Protein AF-A0A958F305-F1 (afdb_monomer_lite)

pLDDT: mean 94.01, std 9.33, range [38.72, 98.94]

Sequence (367 aa):
TEIRDLATELWEGVDWDFFRKNQFGTVLYWHWSPNYEWQINLPIRGFNETMITYLLAIASPTNPVPPSLYQTGWAGGNYVNGNTYYGHFLWVGPAWDGPLFFTQYTFLGFDPRNKSDQYCNYFENNRNTSQVHWEYGKRNPRGHAGYDSLGWGLTASDDPFGYTAHVPFTNDNGTITPTAALSAMPYTPEQSIATLRYFYHDLGEDLWGPMGFYDAYNMDENWFARSYIAIDQGPIIGMIENYRSELLWNLFMSNPEIQPMLDAIGFTTVGIADDPPVATTFALEQNFPNPFNGETIIRFSLPQSETVTLEIFNTLGERVSKIIENKAFIAGTHEQRIDANRFTSGVYFYRITAGDFQKTRKMLLIK

Structure (mmCIF, N/CA/C/O backbone):
data_AF-A0A958F305-F1
#
_entry.id   AF-A0A958F305-F1
#
loop_
_atom_site.group_PDB
_atom_site.id
_atom_site.type_symbol
_atom_site.label_atom_id
_atom_site.label_alt_id
_atom_site.label_comp_id
_atom_site.label_asym_id
_atom_site.label_entity_id
_atom_site.label_seq_id
_atom_site.pdbx_PDB_ins_code
_atom_site.Cartn_x
_atom_site.Cartn_y
_atom_site.Cartn_z
_atom_site.occupancy
_atom_site.B_iso_or_equiv
_atom_site.auth_seq_id
_atom_site.auth_comp_id
_atom_site.auth_asym_id
_atom_site.auth_atom_id
_atom_site.pdbx_PDB_model_num
ATOM 1 N N . THR A 1 1 ? -20.039 -24.360 10.904 1.00 90.94 1 THR A N 1
ATOM 2 C CA . THR A 1 1 ? -19.327 -25.477 10.228 1.00 90.94 1 THR A CA 1
ATOM 3 C C . THR A 1 1 ? -17.928 -25.379 10.730 1.00 90.94 1 THR A C 1
ATOM 5 O O . THR A 1 1 ? -17.450 -24.257 10.775 1.00 90.94 1 THR A O 1
ATOM 8 N N . GLU A 1 2 ? -17.266 -26.495 11.003 1.00 97.38 2 GLU A N 1
ATOM 9 C CA . GLU A 1 2 ? -15.958 -26.525 11.672 1.00 97.38 2 GLU A CA 1
ATOM 10 C C . GLU A 1 2 ? -14.966 -25.443 11.204 1.00 97.38 2 GLU A C 1
ATOM 12 O O . GLU A 1 2 ? -14.450 -24.711 12.034 1.00 97.38 2 GLU A O 1
ATOM 17 N N . ILE A 1 3 ? -14.795 -25.229 9.890 1.00 98.12 3 ILE A N 1
ATOM 18 C CA . ILE A 1 3 ? -13.927 -24.155 9.358 1.00 98.12 3 ILE A CA 1
ATOM 19 C C . ILE A 1 3 ? -14.337 -22.754 9.841 1.00 98.12 3 ILE A C 1
ATOM 21 O O . ILE A 1 3 ? -13.480 -21.971 10.231 1.00 98.12 3 ILE A O 1
ATOM 25 N N . ARG A 1 4 ? -15.633 -22.419 9.795 1.00 97.44 4 ARG A N 1
ATOM 26 C CA . ARG A 1 4 ? -16.134 -21.115 10.259 1.00 97.44 4 ARG A CA 1
ATOM 27 C C . ARG A 1 4 ? -15.971 -20.982 11.762 1.00 97.44 4 ARG A C 1
ATOM 29 O O . ARG A 1 4 ? -15.549 -19.937 12.219 1.00 97.44 4 ARG A O 1
ATOM 36 N N . ASP A 1 5 ? -16.270 -22.049 12.490 1.00 98.00 5 ASP A N 1
ATOM 37 C CA . ASP A 1 5 ? -16.265 -22.032 13.948 1.00 98.00 5 ASP A CA 1
ATOM 38 C C . ASP A 1 5 ? -14.817 -21.845 14.460 1.00 98.00 5 ASP A C 1
ATOM 40 O O . ASP A 1 5 ? -14.572 -20.987 15.301 1.00 98.00 5 ASP A O 1
ATOM 44 N N . LEU A 1 6 ? -13.838 -22.533 13.853 1.00 98.25 6 LEU A N 1
ATOM 45 C CA . LEU A 1 6 ? -12.407 -22.346 14.136 1.00 98.25 6 LEU A CA 1
ATOM 46 C C . LEU A 1 6 ? -11.871 -20.987 13.664 1.00 98.25 6 LEU A C 1
ATOM 48 O O . LEU A 1 6 ? -11.058 -20.376 14.351 1.00 98.25 6 LEU A O 1
ATOM 52 N N . ALA A 1 7 ? -12.297 -20.500 12.494 1.00 98.12 7 ALA A N 1
ATOM 53 C CA . ALA A 1 7 ? -11.896 -19.175 12.020 1.00 98.12 7 ALA A CA 1
ATOM 54 C C . ALA A 1 7 ? -12.415 -18.068 12.951 1.00 98.12 7 ALA A C 1
ATOM 56 O O . ALA A 1 7 ? -11.669 -17.143 13.261 1.00 98.12 7 ALA A O 1
ATOM 57 N N . THR A 1 8 ? -13.657 -18.191 13.430 1.00 98.12 8 THR A N 1
ATOM 58 C CA . THR A 1 8 ? -14.238 -17.300 14.439 1.00 98.12 8 THR A CA 1
ATOM 59 C C . THR A 1 8 ? -13.466 -17.385 15.751 1.00 98.12 8 THR A C 1
ATOM 61 O O . THR A 1 8 ? -13.091 -16.346 16.276 1.00 98.12 8 THR A O 1
ATOM 64 N N . GLU A 1 9 ? -13.142 -18.585 16.239 1.00 98.31 9 GLU A N 1
ATOM 65 C CA . GLU A 1 9 ? -12.342 -18.749 17.461 1.00 98.31 9 GLU A CA 1
ATOM 66 C C . GLU A 1 9 ? -10.969 -18.064 17.349 1.00 98.31 9 GLU A C 1
ATOM 68 O O . GLU A 1 9 ? -10.560 -17.336 18.253 1.00 98.31 9 GLU A O 1
ATOM 73 N N . LEU A 1 10 ? -10.269 -18.241 16.224 1.00 98.50 10 LEU A N 1
ATOM 74 C CA . LEU A 1 10 ? -8.981 -17.583 15.986 1.00 98.50 10 LEU A CA 1
ATOM 75 C C . LEU A 1 10 ? -9.117 -16.060 15.896 1.00 98.50 10 LEU A C 1
ATOM 77 O O . LEU A 1 10 ? -8.285 -15.346 16.449 1.00 98.50 10 LEU A O 1
ATOM 81 N N . TRP A 1 11 ? -10.151 -15.566 15.212 1.00 98.56 11 TRP A N 1
ATOM 82 C CA . TRP A 1 11 ? -10.446 -14.139 15.080 1.00 98.56 11 TRP A CA 1
ATOM 83 C C . TRP A 1 11 ? -10.734 -13.482 16.434 1.00 98.56 11 TRP A C 1
ATOM 85 O O . TRP A 1 11 ? -10.118 -12.475 16.786 1.00 98.56 11 TRP A O 1
ATOM 95 N N . GLU A 1 12 ? -11.626 -14.083 17.217 1.00 98.31 12 GLU A N 1
ATOM 96 C CA . GLU A 1 12 ? -12.022 -13.618 18.547 1.00 98.31 12 GLU A CA 1
ATOM 97 C C . GLU A 1 12 ? -10.897 -13.777 19.583 1.00 98.31 12 GLU A C 1
ATOM 99 O O . GLU A 1 12 ? -10.866 -13.061 20.587 1.00 98.31 12 GLU A O 1
ATOM 104 N N . GLY A 1 13 ? -9.948 -14.683 19.339 1.00 98.38 13 GLY A N 1
ATOM 105 C CA . GLY A 1 13 ? -8.786 -14.918 20.192 1.00 98.38 13 GLY A CA 1
ATOM 106 C C . GLY A 1 13 ? -7.665 -13.880 20.067 1.00 98.38 13 GLY A C 1
ATOM 107 O O . GLY A 1 13 ? -6.752 -13.889 20.894 1.00 98.38 13 GLY A O 1
ATOM 108 N N . VAL A 1 14 ? -7.696 -12.986 19.070 1.00 98.56 14 VAL A N 1
ATOM 109 C CA . VAL A 1 14 ? -6.665 -11.944 18.925 1.00 98.56 14 VAL A CA 1
ATOM 110 C C . VAL A 1 14 ? -6.907 -10.817 19.929 1.00 98.56 14 VAL A C 1
ATOM 112 O O . VAL A 1 14 ? -7.929 -10.133 19.880 1.00 98.56 14 VAL A O 1
ATOM 115 N N . ASP A 1 15 ? -5.946 -10.593 20.825 1.00 98.06 15 ASP A N 1
ATOM 116 C CA . ASP A 1 15 ? -5.963 -9.479 21.777 1.00 98.06 15 ASP A CA 1
ATOM 117 C C . ASP A 1 15 ? -5.307 -8.233 21.165 1.00 98.06 15 ASP A C 1
ATOM 119 O O . ASP A 1 15 ? -4.103 -8.010 21.301 1.00 98.06 15 ASP A O 1
ATOM 123 N N . TRP A 1 16 ? -6.082 -7.428 20.434 1.00 98.38 16 TRP A N 1
ATOM 124 C CA . TRP A 1 16 ? -5.559 -6.220 19.790 1.00 98.38 16 TRP A CA 1
ATOM 125 C C . TRP A 1 16 ? -5.245 -5.098 20.785 1.00 98.38 16 TRP A C 1
ATOM 127 O O . TRP A 1 16 ? -4.296 -4.338 20.569 1.00 98.38 16 TRP A O 1
ATOM 137 N N . ASP A 1 17 ? -6.006 -4.993 21.879 1.00 97.44 17 ASP A N 1
ATOM 138 C CA . ASP A 1 17 ? -5.791 -3.981 22.919 1.00 97.44 17 ASP A CA 1
ATOM 139 C C . ASP A 1 17 ? -4.430 -4.153 23.602 1.00 97.44 17 ASP A C 1
ATOM 141 O O . ASP A 1 17 ? -3.716 -3.169 23.827 1.00 97.44 17 ASP A O 1
ATOM 145 N N . PHE A 1 18 ? -3.997 -5.400 23.805 1.00 97.88 18 PHE A N 1
ATOM 146 C CA . PHE A 1 18 ? -2.655 -5.723 24.285 1.00 97.88 18 PHE A CA 1
ATOM 147 C C . PHE A 1 18 ? -1.540 -5.065 23.453 1.00 97.88 18 PHE A C 1
ATOM 149 O O . PHE A 1 18 ? -0.562 -4.545 24.008 1.00 97.88 18 PHE A O 1
ATOM 156 N N . PHE A 1 19 ? -1.701 -4.983 22.127 1.00 98.31 19 PHE A N 1
ATOM 157 C CA . PHE A 1 19 ? -0.721 -4.368 21.222 1.00 98.31 19 PHE A CA 1
ATOM 158 C C . PHE A 1 19 ? -0.641 -2.839 21.311 1.00 98.31 19 PHE A C 1
ATOM 160 O O . PHE A 1 19 ? 0.194 -2.223 20.645 1.00 98.31 19 PHE A O 1
ATOM 167 N N . ARG A 1 20 ? -1.408 -2.203 22.202 1.00 97.00 20 ARG A N 1
ATOM 168 C CA . ARG A 1 20 ? -1.235 -0.788 22.576 1.00 97.00 20 ARG A CA 1
ATOM 169 C C . ARG A 1 20 ? -0.156 -0.583 23.646 1.00 97.00 20 ARG A C 1
ATOM 171 O O . ARG A 1 20 ? 0.131 0.563 24.005 1.00 97.00 20 ARG A O 1
ATOM 178 N N . LYS A 1 21 ? 0.436 -1.666 24.184 1.00 94.06 21 LYS A N 1
ATOM 179 C CA . LYS A 1 21 ? 1.326 -1.749 25.373 1.00 94.06 21 LYS A CA 1
ATOM 180 C C . LYS A 1 21 ? 0.696 -1.335 26.695 1.00 94.06 21 LYS A C 1
ATOM 182 O O . LYS A 1 21 ? 1.081 -1.825 27.750 1.00 94.06 21 LYS A O 1
ATOM 187 N N . ASN A 1 22 ? -0.192 -0.354 26.649 1.00 89.25 22 ASN A N 1
ATOM 188 C CA . ASN A 1 22 ? -0.954 0.144 27.771 1.00 89.25 22 ASN A CA 1
ATOM 189 C C . ASN A 1 22 ? -2.336 0.585 27.271 1.00 89.25 22 ASN A C 1
ATOM 191 O O . ASN A 1 22 ? -2.467 1.092 26.158 1.00 89.25 22 ASN A O 1
ATOM 195 N N . GLN A 1 23 ? -3.350 0.464 28.125 1.00 85.56 23 GLN A N 1
ATOM 196 C CA . GLN A 1 23 ? -4.750 0.782 27.800 1.00 85.56 23 GLN A CA 1
ATOM 197 C C . GLN A 1 23 ? -5.016 2.259 27.438 1.00 85.56 23 GLN A C 1
ATOM 199 O O . GLN A 1 23 ? -6.103 2.602 26.974 1.00 85.56 23 GLN A O 1
ATOM 204 N N . PHE A 1 24 ? -4.048 3.156 27.652 1.00 88.00 24 PHE A N 1
ATOM 205 C CA . PHE A 1 24 ? -4.108 4.569 27.259 1.00 88.00 24 PHE A CA 1
ATOM 206 C C . PHE A 1 24 ? -3.244 4.869 26.024 1.00 88.00 24 PHE A C 1
ATOM 208 O O . PHE A 1 24 ? -3.146 6.020 25.599 1.00 88.00 24 PHE A O 1
ATOM 215 N N . GLY A 1 25 ? -2.627 3.842 25.433 1.00 90.19 25 GLY A N 1
ATOM 216 C CA . GLY A 1 25 ? -1.776 3.949 24.262 1.00 90.19 25 GLY A CA 1
ATOM 217 C C . GLY A 1 25 ? -2.583 4.426 23.064 1.00 90.19 25 GLY A C 1
ATOM 218 O O . GLY A 1 25 ? -3.702 3.967 22.827 1.00 90.19 25 GLY A O 1
ATOM 219 N N . THR A 1 26 ? -2.010 5.359 22.314 1.00 94.19 26 THR A N 1
ATOM 220 C CA . THR A 1 26 ? -2.636 5.999 21.148 1.00 94.19 26 THR A CA 1
ATOM 221 C C . THR A 1 26 ? -2.149 5.414 19.822 1.00 94.19 26 THR A C 1
ATOM 223 O O . THR A 1 26 ? -2.397 5.976 18.763 1.00 94.19 26 THR A O 1
ATOM 226 N N . VAL A 1 27 ? -1.418 4.298 19.859 1.00 97.25 27 VAL A N 1
ATOM 227 C CA . VAL A 1 27 ? -0.824 3.652 18.686 1.00 97.25 27 VAL A CA 1
ATOM 228 C C . VAL A 1 27 ? -0.721 2.146 18.928 1.00 97.25 27 VAL A C 1
ATOM 230 O O . VAL A 1 27 ? -0.547 1.723 20.071 1.00 97.25 27 VAL A O 1
ATOM 233 N N . LEU A 1 28 ? -0.835 1.354 17.863 1.00 98.44 28 LEU A N 1
ATOM 234 C CA . LEU A 1 28 ? -0.543 -0.075 17.893 1.00 98.44 28 LEU A CA 1
ATOM 235 C C . LEU A 1 28 ? 0.952 -0.292 17.682 1.00 98.44 28 LEU A C 1
ATOM 237 O O . LEU A 1 28 ? 1.613 0.476 16.982 1.00 98.44 28 LEU A O 1
ATOM 241 N N . TYR A 1 29 ? 1.488 -1.349 18.274 1.00 98.56 29 TYR A N 1
ATOM 242 C CA . TYR A 1 29 ? 2.858 -1.781 18.056 1.00 98.56 29 TYR A CA 1
ATOM 243 C C . TYR A 1 29 ? 2.881 -3.064 17.254 1.00 98.56 29 TYR A C 1
ATOM 245 O O . TYR A 1 29 ? 2.078 -3.963 17.464 1.00 98.56 29 TYR A O 1
ATOM 253 N N . TRP A 1 30 ? 3.848 -3.146 16.351 1.00 98.50 30 TRP A N 1
ATOM 254 C CA . TRP A 1 30 ? 3.957 -4.263 15.423 1.00 98.50 30 TRP A CA 1
ATOM 255 C C . TRP A 1 30 ? 4.361 -5.562 16.130 1.00 98.50 30 TRP A C 1
ATOM 257 O O . TRP A 1 30 ? 3.913 -6.643 15.767 1.00 98.50 30 TRP A O 1
ATOM 267 N N . HIS A 1 31 ? 5.175 -5.472 17.181 1.00 98.50 31 HIS A N 1
ATOM 268 C CA . HIS A 1 31 ? 5.810 -6.647 17.768 1.00 98.50 31 HIS A CA 1
ATOM 269 C C . HIS A 1 31 ? 5.634 -6.697 19.273 1.00 98.50 31 HIS A C 1
ATOM 271 O O . HIS A 1 31 ? 5.858 -5.697 19.955 1.00 98.50 31 HIS A O 1
ATOM 277 N N . TRP A 1 32 ? 5.384 -7.902 19.770 1.00 98.25 32 TRP A N 1
ATOM 278 C CA . TRP A 1 32 ? 5.603 -8.285 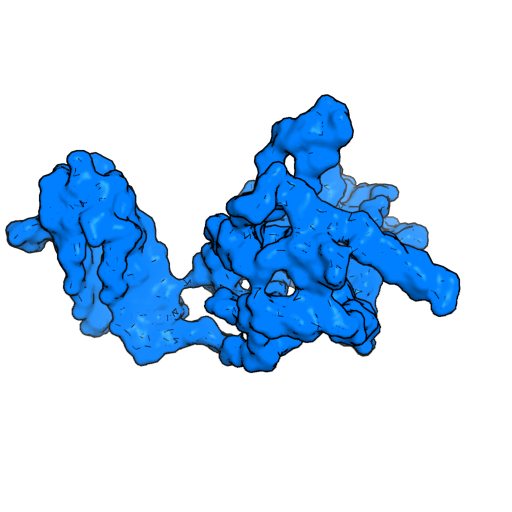21.153 1.00 98.25 32 TRP A CA 1
ATOM 279 C C . TRP A 1 32 ? 6.329 -9.630 21.198 1.00 98.25 32 TRP A C 1
ATOM 281 O O . TRP A 1 32 ? 6.135 -10.481 20.331 1.00 98.25 32 TRP A O 1
ATOM 291 N N . SER A 1 33 ? 7.168 -9.825 22.210 1.00 98.31 33 SER A N 1
ATOM 292 C CA . SER A 1 33 ? 7.874 -11.074 22.461 1.00 98.31 33 SER A CA 1
ATOM 293 C C . SER A 1 33 ? 7.719 -11.503 23.920 1.00 98.31 33 SER A C 1
ATOM 295 O O . SER A 1 33 ? 7.902 -10.674 24.808 1.00 98.31 33 SER A O 1
ATOM 297 N N . PRO A 1 34 ? 7.519 -12.799 24.213 1.00 97.94 34 PRO A N 1
ATOM 298 C CA . PRO A 1 34 ? 7.509 -13.287 25.593 1.00 97.94 34 PRO A CA 1
ATOM 299 C C . PRO A 1 34 ? 8.864 -13.139 26.306 1.00 97.94 34 PRO A C 1
ATOM 301 O O . PRO A 1 34 ? 8.901 -13.080 27.529 1.00 97.94 34 PRO A O 1
ATOM 304 N N . ASN A 1 35 ? 9.973 -13.062 25.560 1.00 98.38 35 ASN A N 1
ATOM 305 C CA . ASN A 1 35 ? 11.328 -12.994 26.127 1.00 98.38 35 ASN A CA 1
ATOM 306 C C . ASN A 1 35 ? 11.925 -11.581 26.095 1.00 98.38 35 ASN A C 1
ATOM 308 O O . ASN A 1 35 ? 12.828 -11.270 26.867 1.00 98.38 35 ASN A O 1
ATOM 312 N N . TYR A 1 36 ? 11.448 -10.745 25.171 1.00 97.75 36 TYR A N 1
ATOM 313 C CA . TYR A 1 36 ? 12.001 -9.413 24.908 1.00 97.75 36 TYR A CA 1
ATOM 314 C C . TYR A 1 36 ? 10.959 -8.302 25.024 1.00 97.75 36 TYR A C 1
ATOM 316 O O . TYR A 1 36 ? 11.266 -7.143 24.751 1.00 97.75 36 TYR A O 1
ATOM 324 N N . GLU A 1 37 ? 9.732 -8.651 25.406 1.00 98.00 37 GLU A N 1
ATOM 325 C CA . GLU A 1 37 ? 8.591 -7.753 25.517 1.00 98.00 37 GLU A CA 1
ATOM 326 C C . GLU A 1 37 ? 8.469 -6.874 24.268 1.00 98.00 37 GLU A C 1
ATOM 328 O O . GLU A 1 37 ? 8.186 -7.356 23.173 1.00 98.00 37 GLU A O 1
ATOM 333 N N . TRP A 1 38 ? 8.743 -5.582 24.413 1.00 97.81 38 TRP A N 1
ATOM 334 C CA . TRP A 1 38 ? 8.542 -4.579 23.385 1.00 97.81 38 TRP A CA 1
ATOM 335 C C . TRP A 1 38 ? 9.839 -4.015 22.803 1.00 97.81 38 TRP A C 1
ATOM 337 O O . TRP A 1 38 ? 9.815 -2.896 22.292 1.00 97.81 38 TRP A O 1
ATOM 347 N N . GLN A 1 39 ? 10.967 -4.726 22.899 1.00 98.12 39 GLN A N 1
ATOM 348 C CA . GLN A 1 39 ? 12.290 -4.190 22.538 1.00 98.12 39 GLN A CA 1
ATOM 349 C C . GLN A 1 39 ? 12.412 -3.694 21.090 1.00 98.12 39 GLN A C 1
ATOM 351 O O . GLN A 1 39 ? 13.084 -2.690 20.873 1.00 98.12 39 GLN A O 1
ATOM 356 N N . ILE A 1 40 ? 11.727 -4.317 20.118 1.00 98.12 40 ILE A N 1
ATOM 357 C CA . ILE A 1 40 ? 11.685 -3.790 18.736 1.00 98.12 40 ILE A CA 1
ATOM 358 C C . ILE A 1 40 ? 11.039 -2.395 18.708 1.00 98.12 40 ILE A C 1
ATOM 360 O O . ILE A 1 40 ? 11.438 -1.539 17.927 1.00 98.12 40 ILE A O 1
ATOM 364 N N . ASN A 1 41 ? 10.065 -2.154 19.591 1.00 97.62 41 ASN A N 1
ATOM 365 C CA . ASN A 1 41 ? 9.471 -0.845 19.853 1.00 97.62 41 ASN A CA 1
ATOM 366 C C . ASN A 1 41 ? 9.023 -0.090 18.590 1.00 97.62 41 ASN A C 1
ATOM 368 O O . ASN A 1 41 ? 9.200 1.122 18.500 1.00 97.62 41 ASN A O 1
ATOM 372 N N . LEU A 1 42 ? 8.432 -0.805 17.630 1.00 97.94 42 LEU A N 1
ATOM 373 C CA . LEU A 1 42 ? 8.002 -0.243 16.353 1.00 97.94 42 LEU A CA 1
ATOM 374 C C . LEU A 1 42 ? 6.512 0.137 16.399 1.00 97.94 42 LEU A C 1
ATOM 376 O O . LEU A 1 42 ? 5.670 -0.764 16.305 1.00 97.94 42 LEU A O 1
ATOM 380 N N . PRO A 1 43 ? 6.166 1.427 16.586 1.00 97.44 43 PRO A N 1
ATOM 381 C CA . PRO A 1 43 ? 4.789 1.882 16.463 1.00 97.44 43 PRO A CA 1
ATOM 382 C C . PRO A 1 43 ? 4.352 1.820 14.998 1.00 97.44 43 PRO A C 1
ATOM 384 O O . PRO A 1 43 ? 5.091 2.229 14.103 1.00 97.44 43 PRO A O 1
ATOM 387 N N . ILE A 1 44 ? 3.136 1.348 14.764 1.00 97.88 44 ILE A N 1
ATOM 388 C CA . ILE A 1 44 ? 2.543 1.285 13.435 1.00 97.88 44 ILE A CA 1
ATOM 389 C C . ILE A 1 44 ? 1.962 2.659 13.100 1.00 97.88 44 ILE A C 1
ATOM 391 O O . ILE A 1 44 ? 1.077 3.154 13.796 1.00 97.88 44 ILE A O 1
ATOM 395 N N . ARG A 1 45 ? 2.473 3.299 12.048 1.00 97.44 45 ARG A N 1
ATOM 396 C CA . ARG A 1 45 ? 1.973 4.586 11.554 1.00 97.44 45 ARG A CA 1
ATOM 397 C C . ARG A 1 45 ? 1.936 4.576 10.039 1.00 97.44 45 ARG A C 1
ATOM 399 O O . ARG A 1 45 ? 2.891 4.143 9.403 1.00 97.44 45 ARG A O 1
ATOM 406 N N . GLY A 1 46 ? 0.840 5.081 9.500 1.00 95.94 46 GLY A N 1
ATOM 407 C CA . GLY A 1 46 ? 0.654 5.240 8.076 1.00 95.94 46 GLY A CA 1
ATOM 408 C C . GLY A 1 46 ? 1.354 6.485 7.521 1.00 95.94 46 GLY A C 1
ATOM 409 O O . GLY A 1 46 ? 1.822 7.351 8.263 1.00 95.94 46 GLY A O 1
ATOM 410 N N . PHE A 1 47 ? 1.376 6.633 6.201 1.00 95.81 47 PHE A N 1
ATOM 411 C CA . PHE A 1 47 ? 0.793 5.692 5.234 1.00 95.81 47 PHE A CA 1
ATOM 412 C C . PHE A 1 47 ? 1.806 4.606 4.824 1.00 95.81 47 PHE A C 1
ATOM 414 O O . PHE A 1 47 ? 2.919 4.929 4.413 1.00 95.81 47 PHE A O 1
ATOM 421 N N . ASN A 1 48 ? 1.414 3.336 4.960 1.00 97.00 48 ASN A N 1
ATOM 422 C CA . ASN A 1 48 ? 2.158 2.146 4.531 1.00 97.00 48 ASN A CA 1
ATOM 423 C C . ASN A 1 48 ? 1.192 0.948 4.322 1.00 97.00 48 ASN A C 1
ATOM 425 O O . ASN A 1 48 ? -0.007 1.139 4.143 1.00 97.00 48 ASN A O 1
ATOM 429 N N . GLU A 1 49 ? 1.665 -0.293 4.354 1.00 97.88 49 GLU A N 1
ATOM 430 C CA . GLU A 1 49 ? 0.875 -1.510 4.119 1.00 97.88 49 GLU A CA 1
ATOM 431 C C . GLU A 1 49 ? -0.082 -1.918 5.256 1.00 97.88 49 GLU A C 1
ATOM 433 O O . GLU A 1 49 ? -0.910 -2.815 5.078 1.00 97.88 49 GLU A O 1
ATOM 438 N N . THR A 1 50 ? 0.033 -1.300 6.434 1.00 98.38 50 THR A N 1
ATOM 439 C CA . THR A 1 50 ? -0.510 -1.833 7.700 1.00 98.38 50 THR A CA 1
ATOM 440 C C . THR A 1 50 ? -1.878 -1.277 8.110 1.00 98.38 50 THR A C 1
ATOM 442 O O . THR A 1 50 ? -2.320 -1.484 9.243 1.00 98.38 50 THR A O 1
ATOM 445 N N . MET A 1 51 ? -2.587 -0.597 7.206 1.00 98.38 51 MET A N 1
ATOM 446 C CA . MET A 1 51 ? -3.928 -0.062 7.479 1.00 98.38 51 MET A CA 1
ATOM 447 C C . MET A 1 51 ? -4.884 -1.153 7.984 1.00 98.38 51 MET A C 1
ATOM 449 O O . MET A 1 51 ? -5.593 -0.941 8.969 1.00 98.38 51 MET A O 1
ATOM 453 N N . ILE A 1 52 ? -4.853 -2.344 7.374 1.00 98.75 52 ILE A N 1
ATOM 454 C CA . ILE A 1 52 ? -5.693 -3.484 7.767 1.00 98.75 52 ILE A CA 1
ATOM 455 C C . ILE A 1 52 ? -5.508 -3.895 9.231 1.00 98.75 52 ILE A C 1
ATOM 457 O O . ILE A 1 52 ? -6.467 -4.327 9.860 1.00 98.75 52 ILE A O 1
ATOM 461 N N . THR A 1 53 ? -4.321 -3.689 9.809 1.00 98.75 53 THR A N 1
ATOM 462 C CA . THR A 1 53 ? -4.052 -3.963 11.226 1.00 98.75 53 THR A CA 1
ATOM 463 C C . THR A 1 53 ? -4.941 -3.108 12.125 1.00 98.75 53 THR A C 1
ATOM 465 O O . THR A 1 53 ? -5.508 -3.609 13.089 1.00 98.75 53 THR A O 1
ATOM 468 N N . TYR A 1 54 ? -5.120 -1.827 11.790 1.00 98.75 54 TYR A N 1
ATOM 469 C CA . TYR A 1 54 ? -6.026 -0.939 12.521 1.00 98.75 54 TYR A CA 1
ATOM 470 C C . TYR A 1 54 ? -7.493 -1.260 12.251 1.00 98.75 54 TYR A C 1
ATOM 472 O O . TYR A 1 54 ? -8.291 -1.245 13.185 1.00 98.75 54 TYR A O 1
ATOM 480 N N . LEU A 1 55 ? -7.849 -1.567 11.000 1.00 98.75 55 LEU A N 1
ATOM 481 C CA . LEU A 1 55 ? -9.223 -1.928 10.644 1.00 98.75 55 LEU A CA 1
ATOM 482 C C . LEU A 1 55 ? -9.680 -3.171 11.419 1.00 98.75 55 LEU A C 1
ATOM 484 O O . LEU A 1 55 ? -10.734 -3.148 12.045 1.00 98.75 55 LEU A O 1
ATOM 488 N N . LEU A 1 56 ? -8.862 -4.225 11.447 1.00 98.88 56 LEU A N 1
ATOM 489 C CA . LEU A 1 56 ? -9.156 -5.441 12.204 1.00 98.88 56 LEU A CA 1
ATOM 490 C C . LEU A 1 56 ? -9.134 -5.190 13.717 1.00 98.88 56 LEU A C 1
ATOM 492 O O . LEU A 1 56 ? -10.044 -5.620 14.419 1.00 98.88 56 LEU A O 1
ATOM 496 N N . ALA A 1 57 ? -8.168 -4.426 14.230 1.00 98.75 57 ALA A N 1
ATOM 497 C CA . ALA A 1 57 ? -8.128 -4.098 15.653 1.00 98.75 57 ALA A CA 1
ATOM 498 C C . ALA A 1 57 ? -9.381 -3.353 16.139 1.00 98.75 57 ALA A C 1
ATOM 500 O O . ALA A 1 57 ? -9.821 -3.559 17.266 1.00 98.75 57 ALA A O 1
ATOM 501 N N . ILE A 1 58 ? -9.962 -2.489 15.307 1.00 98.81 58 ILE A N 1
ATOM 502 C CA . ILE A 1 58 ? -11.190 -1.751 15.636 1.00 98.81 58 ILE A CA 1
ATOM 503 C C . ILE A 1 58 ? -12.433 -2.630 15.425 1.00 98.81 58 ILE A C 1
ATOM 505 O O . ILE A 1 58 ? -13.403 -2.497 16.166 1.00 98.81 58 ILE A O 1
ATOM 509 N N . ALA A 1 59 ? -12.406 -3.535 14.442 1.00 98.69 59 ALA A N 1
ATOM 510 C CA . ALA A 1 59 ? -13.506 -4.453 14.144 1.00 98.69 59 ALA A CA 1
ATOM 511 C C . ALA A 1 59 ? -13.640 -5.617 15.142 1.00 98.69 59 ALA A C 1
ATOM 513 O O . ALA A 1 59 ? -14.694 -6.245 15.188 1.00 98.69 59 ALA A O 1
ATOM 514 N N . SER A 1 60 ? -12.599 -5.934 15.919 1.00 98.56 60 SER A N 1
ATOM 515 C CA . SER A 1 60 ? -12.613 -7.080 16.837 1.00 98.56 60 SER A CA 1
ATOM 516 C C . SER A 1 60 ? -13.812 -7.049 17.798 1.00 98.56 60 SER A C 1
ATOM 518 O O . SER A 1 60 ? -14.012 -6.057 18.497 1.00 98.56 60 SER A O 1
ATOM 520 N N . PRO A 1 61 ? -14.608 -8.130 17.890 1.00 98.06 61 PRO A N 1
ATOM 521 C CA . PRO A 1 61 ? -15.777 -8.162 18.767 1.00 98.06 61 PRO A CA 1
ATOM 522 C C . PRO A 1 61 ? -15.422 -8.426 20.241 1.00 98.06 61 PRO A C 1
ATOM 524 O O . PRO A 1 61 ? -16.255 -8.205 21.119 1.00 98.06 61 PRO A O 1
ATOM 527 N N . THR A 1 62 ? -14.208 -8.904 20.524 1.00 98.06 62 THR A N 1
ATOM 528 C CA . THR A 1 62 ? -13.776 -9.362 21.855 1.00 98.06 62 THR A CA 1
ATOM 529 C C . THR A 1 62 ? -12.733 -8.453 22.486 1.00 98.06 62 THR A C 1
ATOM 531 O O . THR A 1 62 ? -12.897 -8.055 23.638 1.00 98.06 62 THR A O 1
ATOM 534 N N . ASN A 1 63 ? -11.695 -8.084 21.734 1.00 96.94 63 ASN A N 1
ATOM 535 C CA . ASN A 1 63 ? -10.595 -7.251 22.221 1.00 96.94 63 ASN A CA 1
ATOM 536 C C . ASN A 1 63 ? -10.381 -6.020 21.317 1.00 96.94 63 ASN A C 1
ATOM 538 O O . ASN A 1 63 ? -9.276 -5.840 20.795 1.00 96.94 63 ASN A O 1
ATOM 542 N N . PRO A 1 64 ? -11.416 -5.186 21.075 1.00 98.19 64 PRO A N 1
ATOM 543 C CA . PRO A 1 64 ? -11.296 -4.032 20.195 1.00 98.19 64 PRO A CA 1
ATOM 544 C C . PRO A 1 64 ? -10.397 -2.951 20.775 1.00 98.19 64 PRO A C 1
ATOM 546 O O . PRO A 1 64 ? -10.359 -2.716 21.984 1.00 98.19 64 PRO A O 1
ATOM 549 N N . VAL A 1 65 ? -9.783 -2.181 19.881 1.00 98.50 65 VAL A N 1
ATOM 550 C CA . VAL A 1 65 ? -9.176 -0.897 20.238 1.00 98.50 65 VAL A CA 1
ATOM 551 C C . VAL A 1 65 ? -10.122 0.271 19.950 1.00 98.50 65 VAL A C 1
ATOM 553 O O . VAL A 1 65 ? -10.980 0.173 19.070 1.00 98.50 65 VAL A O 1
ATOM 556 N N . PRO A 1 66 ? -9.973 1.419 20.641 1.00 98.00 66 PRO A N 1
ATOM 557 C CA . PRO A 1 66 ? -10.791 2.592 20.358 1.00 98.00 66 PRO A CA 1
ATOM 558 C C . PRO A 1 66 ? -10.665 3.044 18.890 1.00 98.00 66 PRO A C 1
ATOM 560 O O . PRO A 1 66 ? -9.539 3.198 18.411 1.00 98.00 66 PRO A O 1
ATOM 563 N N . PRO A 1 67 ? -11.768 3.381 18.193 1.00 97.81 67 PRO A N 1
ATOM 564 C CA . PRO A 1 67 ? -11.722 3.872 16.809 1.00 97.81 67 PRO A CA 1
ATOM 565 C C . PRO A 1 67 ? -10.843 5.118 16.618 1.00 97.81 67 PRO A C 1
ATOM 567 O O . PRO A 1 67 ? -10.273 5.343 15.553 1.00 97.81 67 PRO A O 1
ATOM 570 N N . SER A 1 68 ? -10.651 5.909 17.681 1.00 96.75 68 SER A N 1
ATOM 571 C CA . SER A 1 68 ? -9.738 7.058 17.695 1.00 96.75 68 SER A CA 1
ATOM 572 C C . SER A 1 68 ? -8.272 6.691 17.427 1.00 96.75 68 SER A C 1
ATOM 574 O O . SER A 1 68 ? -7.491 7.571 17.055 1.00 96.75 68 SER A O 1
ATOM 576 N N . LEU A 1 69 ? -7.872 5.421 17.568 1.00 97.81 69 LEU A N 1
ATOM 577 C CA . LEU A 1 69 ? -6.534 4.950 17.198 1.00 97.81 69 LEU A CA 1
ATOM 578 C C . LEU A 1 69 ? -6.304 4.967 15.688 1.00 97.81 69 LEU A C 1
ATOM 580 O O . LEU A 1 69 ? -5.154 5.089 15.269 1.00 97.81 69 LEU A O 1
ATOM 584 N N . TYR A 1 70 ? -7.361 4.947 14.876 1.00 97.94 70 TYR A N 1
ATOM 585 C CA . TYR A 1 70 ? -7.223 5.202 13.448 1.00 97.94 70 TYR A CA 1
ATOM 586 C C . TYR A 1 70 ? -6.651 6.608 13.193 1.00 97.94 70 TYR A C 1
ATOM 588 O O . TYR A 1 70 ? -5.761 6.787 12.372 1.00 97.94 70 TYR A O 1
ATOM 596 N N . GLN A 1 71 ? -7.082 7.611 13.963 1.00 96.00 71 GLN A N 1
ATOM 597 C CA . GLN A 1 71 ? -6.598 8.987 13.804 1.00 96.00 71 GLN A CA 1
ATOM 598 C C . GLN A 1 71 ? -5.300 9.259 14.571 1.00 96.00 71 GLN A C 1
ATOM 600 O O . GLN A 1 71 ? -4.378 9.881 14.060 1.00 96.00 71 GLN A O 1
ATOM 605 N N . THR A 1 72 ? -5.208 8.797 15.817 1.00 95.88 72 THR A N 1
ATOM 606 C CA . THR A 1 72 ? -4.058 9.088 16.694 1.00 95.88 72 THR A CA 1
ATOM 607 C C . THR A 1 72 ? -2.855 8.170 16.438 1.00 95.88 72 THR A C 1
ATOM 609 O O . THR A 1 72 ? -1.699 8.565 16.643 1.00 95.88 72 THR A O 1
ATOM 612 N N . GLY A 1 73 ? -3.121 6.960 15.950 1.00 96.50 73 GLY A N 1
ATOM 613 C CA . GLY A 1 73 ? -2.135 5.944 15.613 1.00 96.50 73 GLY A CA 1
ATOM 614 C C . GLY A 1 73 ? -1.836 5.945 14.121 1.00 96.50 73 GLY A C 1
ATOM 615 O O . GLY A 1 73 ? -0.832 6.532 13.711 1.00 96.50 73 GLY A O 1
ATOM 616 N N . TRP A 1 74 ? -2.730 5.329 13.338 1.00 97.88 74 TRP A N 1
ATOM 617 C CA . TRP A 1 74 ? -2.568 5.116 11.897 1.00 97.88 74 TRP A CA 1
ATOM 618 C C . TRP A 1 74 ? -2.304 6.424 11.144 1.00 97.88 74 TRP A C 1
ATOM 620 O O . TRP A 1 74 ? -1.207 6.617 10.626 1.00 97.88 74 TRP A O 1
ATOM 630 N N . ALA A 1 75 ? -3.241 7.370 11.175 1.00 96.19 75 ALA A N 1
ATOM 631 C CA . ALA A 1 75 ? -3.099 8.665 10.512 1.00 96.19 75 ALA A CA 1
ATOM 632 C C . ALA A 1 75 ? -2.352 9.724 11.350 1.00 96.19 75 ALA A C 1
ATOM 634 O O . ALA A 1 75 ? -2.244 10.882 10.951 1.00 96.19 75 ALA A O 1
ATOM 635 N N . GLY A 1 76 ? -1.809 9.344 12.513 1.00 89.19 76 GLY A N 1
ATOM 636 C CA . GLY A 1 76 ? -1.207 10.275 13.475 1.00 89.19 76 GLY A CA 1
ATOM 637 C C . GLY A 1 76 ? 0.258 10.641 13.205 1.00 89.19 76 GLY A C 1
ATOM 638 O O . GLY A 1 76 ? 0.874 11.312 14.032 1.00 89.19 76 GLY A O 1
ATOM 639 N N . GLY A 1 77 ? 0.845 10.145 12.111 1.00 82.94 77 GLY A N 1
ATOM 640 C CA . GLY A 1 77 ? 2.222 10.422 11.684 1.00 82.94 77 GLY A CA 1
ATOM 641 C C . GLY A 1 77 ? 2.306 11.382 10.491 1.00 82.94 77 GLY A C 1
ATOM 642 O O . GLY A 1 77 ? 1.454 12.248 10.305 1.00 82.94 77 GLY A O 1
ATOM 643 N N . ASN A 1 78 ? 3.327 11.202 9.647 1.00 84.38 78 ASN A N 1
ATOM 644 C CA . ASN A 1 78 ? 3.443 11.887 8.352 1.00 84.38 78 ASN A CA 1
ATOM 645 C C . ASN A 1 78 ? 2.529 11.204 7.319 1.00 84.38 78 ASN A C 1
ATOM 647 O O . ASN A 1 78 ? 2.999 10.503 6.428 1.00 84.38 78 ASN A O 1
ATOM 651 N N . TYR A 1 79 ? 1.220 11.360 7.512 1.00 90.75 79 TYR A N 1
ATOM 652 C CA . TYR A 1 79 ? 0.194 10.615 6.784 1.00 90.75 79 TYR A CA 1
ATOM 653 C C . TYR A 1 79 ? -0.200 11.254 5.446 1.00 90.75 79 TYR A C 1
ATOM 655 O O . TYR A 1 79 ? -0.303 10.580 4.421 1.00 90.75 79 TYR A O 1
ATOM 663 N N . VAL A 1 80 ? -0.434 12.568 5.472 1.00 91.81 80 VAL A N 1
ATOM 664 C CA . VAL A 1 80 ? -0.915 13.351 4.329 1.00 91.81 80 VAL A CA 1
ATOM 665 C C . VAL A 1 80 ? 0.238 13.646 3.373 1.00 91.81 80 VAL A C 1
ATOM 667 O O . VAL A 1 80 ? 1.321 14.036 3.810 1.00 91.81 80 VAL A O 1
ATOM 670 N N . ASN A 1 81 ? -0.025 13.503 2.074 1.00 89.56 81 ASN A N 1
ATOM 671 C CA . ASN A 1 81 ? 0.907 13.852 1.009 1.00 89.56 81 ASN A CA 1
ATOM 672 C C . ASN A 1 81 ? 0.610 15.257 0.458 1.00 89.56 81 ASN A C 1
ATOM 674 O O . ASN A 1 81 ? 1.363 16.198 0.706 1.00 89.56 81 ASN A O 1
ATOM 678 N N . GLY A 1 82 ? -0.493 15.400 -0.284 1.00 87.25 82 GLY A N 1
ATOM 679 C CA . GLY A 1 82 ? -0.952 16.662 -0.865 1.00 87.25 82 GLY A CA 1
ATOM 680 C C . GLY A 1 82 ? -0.217 17.117 -2.132 1.00 87.25 82 GLY A C 1
ATOM 681 O O . GLY A 1 82 ? -0.456 18.230 -2.594 1.00 87.25 82 GLY A O 1
ATOM 682 N N . ASN A 1 83 ? 0.676 16.304 -2.705 1.00 85.81 83 ASN A N 1
ATOM 683 C CA . ASN A 1 83 ? 1.425 16.656 -3.913 1.00 85.81 83 ASN A CA 1
ATOM 684 C C . ASN A 1 83 ? 0.876 15.958 -5.163 1.00 85.81 83 ASN A C 1
ATOM 686 O O . ASN A 1 83 ? 0.134 14.981 -5.099 1.00 85.81 83 ASN A O 1
ATOM 690 N N . THR A 1 84 ? 1.282 16.459 -6.331 1.00 88.44 84 THR A N 1
ATOM 691 C CA . THR A 1 84 ? 1.006 15.834 -7.629 1.00 88.44 84 THR A CA 1
ATOM 692 C C . THR A 1 84 ? 2.287 15.366 -8.292 1.00 88.44 84 THR A C 1
ATOM 694 O O . THR A 1 84 ? 3.233 16.140 -8.450 1.00 88.44 84 THR A O 1
ATOM 697 N N . TYR A 1 85 ? 2.280 14.114 -8.738 1.00 87.69 85 TYR A N 1
ATOM 698 C CA . TYR A 1 85 ? 3.389 13.463 -9.421 1.00 87.69 85 TYR A CA 1
ATOM 699 C C . TYR A 1 85 ? 2.905 12.997 -10.788 1.00 87.69 85 TYR A C 1
ATOM 701 O O . TYR A 1 85 ? 1.883 12.332 -10.897 1.00 87.69 85 TYR A O 1
ATOM 709 N N . TYR A 1 86 ? 3.593 13.412 -11.852 1.00 90.75 86 TYR A N 1
ATOM 710 C CA . TYR A 1 86 ? 3.216 13.089 -13.237 1.00 90.75 86 TYR A CA 1
ATOM 711 C C . TYR A 1 86 ? 1.753 13.396 -13.619 1.00 90.75 86 TYR A C 1
ATOM 713 O O . TYR A 1 86 ? 1.231 12.811 -14.557 1.00 90.75 86 TYR A O 1
ATOM 721 N N . GLY A 1 87 ? 1.114 14.357 -12.943 1.00 87.00 87 GLY A N 1
ATOM 722 C CA . GLY A 1 87 ? -0.291 14.717 -13.170 1.00 87.00 87 GLY A CA 1
ATOM 723 C C . GLY A 1 87 ? -1.294 13.988 -12.268 1.00 87.00 87 GLY A C 1
ATOM 724 O O . GLY A 1 87 ? -2.479 14.287 -12.344 1.00 87.00 87 GLY A O 1
ATOM 725 N N . HIS A 1 88 ? -0.835 13.101 -11.382 1.00 87.31 88 HIS A N 1
ATOM 726 C CA . HIS A 1 88 ? -1.664 12.368 -10.426 1.00 87.31 88 HIS A CA 1
ATOM 727 C C . HIS A 1 88 ? -1.502 12.930 -9.010 1.00 87.31 88 HIS A C 1
ATOM 729 O O . HIS A 1 88 ? -0.392 12.969 -8.474 1.00 87.31 88 HIS A O 1
ATOM 735 N N . PHE A 1 89 ? -2.604 13.386 -8.413 1.00 89.31 89 PHE A N 1
ATOM 736 C CA . PHE A 1 89 ? -2.632 13.913 -7.048 1.00 89.31 89 PHE A CA 1
ATOM 737 C C . PHE A 1 89 ? -2.676 12.769 -6.028 1.00 89.31 89 PHE A C 1
ATOM 739 O O . PHE A 1 89 ? -3.507 11.869 -6.149 1.00 89.31 89 PHE A O 1
ATOM 746 N N . LEU A 1 90 ? -1.804 12.813 -5.020 1.00 91.44 90 LEU A N 1
ATOM 747 C CA . LEU A 1 90 ? -1.816 11.882 -3.891 1.00 91.44 90 LEU A CA 1
ATOM 748 C C . LEU A 1 90 ? -2.288 12.627 -2.642 1.00 91.44 90 LEU A C 1
ATOM 750 O O . LEU A 1 90 ? -1.673 13.608 -2.219 1.00 91.44 90 LEU A O 1
ATOM 754 N N . TRP A 1 91 ? -3.377 12.158 -2.037 1.00 94.38 91 TRP A N 1
ATOM 755 C CA . TRP A 1 91 ? -3.915 12.725 -0.800 1.00 94.38 91 TRP A CA 1
ATOM 756 C C . TRP A 1 91 ? -3.094 12.276 0.406 1.00 94.38 91 TRP A C 1
ATOM 758 O O . TRP A 1 91 ? -2.757 13.083 1.272 1.00 94.38 91 TRP A O 1
ATOM 768 N N . VAL A 1 92 ? -2.752 10.991 0.446 1.00 95.56 92 VAL A N 1
ATOM 769 C CA . VAL A 1 92 ? -2.012 10.336 1.531 1.00 95.56 92 VAL A CA 1
ATOM 770 C C . VAL A 1 92 ? -0.861 9.534 0.938 1.00 95.56 92 VAL A C 1
ATOM 772 O O . VAL A 1 92 ? -0.883 9.209 -0.249 1.00 95.56 92 VAL A O 1
ATOM 775 N N . GLY A 1 93 ? 0.155 9.238 1.742 1.00 94.56 93 GLY A N 1
ATOM 776 C CA . GLY A 1 93 ? 1.360 8.562 1.255 1.00 94.56 93 GLY A CA 1
ATOM 777 C C . GLY A 1 93 ? 2.639 9.365 1.483 1.00 94.56 93 GLY A C 1
ATOM 778 O O . GLY A 1 93 ? 2.598 10.589 1.621 1.00 94.56 93 GLY A O 1
ATOM 779 N N . PRO A 1 94 ? 3.808 8.712 1.488 1.00 92.31 94 PRO A N 1
ATOM 780 C CA . PRO A 1 94 ? 5.081 9.419 1.443 1.00 92.31 94 PRO A CA 1
ATOM 781 C C . PRO A 1 94 ? 5.301 10.089 0.072 1.00 92.31 94 PRO A C 1
ATOM 783 O O . PRO A 1 94 ? 4.593 9.831 -0.902 1.00 92.31 94 PRO A O 1
ATOM 786 N N . ALA A 1 95 ? 6.290 10.981 -0.015 1.00 86.81 95 ALA A N 1
ATOM 787 C CA . ALA A 1 95 ? 6.631 11.650 -1.269 1.00 86.81 95 ALA A CA 1
ATOM 788 C C . ALA A 1 95 ? 7.139 10.652 -2.323 1.00 86.81 95 ALA A C 1
ATOM 790 O O . ALA A 1 95 ? 7.972 9.816 -1.995 1.00 86.81 95 ALA A O 1
ATOM 791 N N . TRP A 1 96 ? 6.681 10.792 -3.575 1.00 84.62 96 TRP A N 1
ATOM 792 C CA . TRP A 1 96 ? 6.875 9.802 -4.657 1.00 84.62 96 TRP A CA 1
ATOM 793 C C . TRP A 1 96 ? 6.308 8.408 -4.359 1.00 84.62 96 TRP A C 1
ATOM 795 O O . TRP A 1 96 ? 6.623 7.451 -5.062 1.00 84.62 96 TRP A O 1
ATOM 805 N N . ASP A 1 97 ? 5.424 8.337 -3.366 1.00 84.88 97 ASP A N 1
ATOM 806 C CA . ASP A 1 97 ? 4.887 7.107 -2.809 1.00 84.88 97 ASP A CA 1
ATOM 807 C C . ASP A 1 97 ? 5.937 6.179 -2.179 1.00 84.88 97 ASP A C 1
ATOM 809 O O . ASP A 1 97 ? 7.124 6.491 -2.075 1.00 84.88 97 ASP A O 1
ATOM 813 N N . GLY A 1 98 ? 5.457 5.064 -1.638 1.00 93.62 98 GLY A N 1
ATOM 814 C CA . GLY A 1 98 ? 6.262 3.949 -1.177 1.00 93.62 98 GLY A CA 1
ATOM 815 C C . GLY A 1 98 ? 6.290 2.809 -2.198 1.00 93.62 98 GLY A C 1
ATOM 816 O O . GLY A 1 98 ? 5.900 2.978 -3.361 1.00 93.62 98 GLY A O 1
ATOM 817 N N . PRO A 1 99 ? 6.752 1.626 -1.764 1.00 98.19 99 PRO A N 1
ATOM 818 C CA . PRO A 1 99 ? 6.692 0.419 -2.573 1.00 98.19 99 PRO A CA 1
ATOM 819 C C . PRO A 1 99 ? 5.243 0.120 -2.953 1.00 98.19 99 PRO A C 1
ATOM 821 O O . PRO A 1 99 ? 4.341 0.241 -2.121 1.00 98.19 99 PRO A O 1
ATOM 824 N N . LEU A 1 100 ? 5.008 -0.313 -4.194 1.00 98.56 100 LEU A N 1
ATOM 825 C CA . LEU A 1 100 ? 3.640 -0.427 -4.703 1.00 98.56 100 LEU A CA 1
ATOM 826 C C . LEU A 1 100 ? 2.752 -1.428 -3.931 1.00 98.56 100 LEU A C 1
ATOM 828 O O . LEU A 1 100 ? 1.532 -1.306 -3.968 1.00 98.56 100 LEU A O 1
ATOM 832 N N . PHE A 1 101 ? 3.325 -2.355 -3.153 1.00 98.62 101 PHE A N 1
ATOM 833 C CA . PHE A 1 101 ? 2.577 -3.278 -2.301 1.00 98.62 101 PHE A CA 1
ATOM 834 C C . PHE A 1 101 ? 1.763 -2.580 -1.196 1.00 98.62 101 PHE A C 1
ATOM 836 O O . PHE A 1 101 ? 0.810 -3.164 -0.670 1.00 98.62 101 PHE A O 1
ATOM 843 N N . PHE A 1 102 ? 2.055 -1.307 -0.895 1.00 98.44 102 PHE A N 1
ATOM 844 C CA . PHE A 1 102 ? 1.235 -0.477 -0.006 1.00 98.44 102 PHE A CA 1
ATOM 845 C C . PHE A 1 102 ? -0.218 -0.361 -0.487 1.00 98.44 102 PHE A C 1
ATOM 847 O O . PHE A 1 102 ? -1.127 -0.283 0.336 1.00 98.44 102 PHE A O 1
ATOM 854 N N . THR A 1 103 ? -0.468 -0.432 -1.800 1.00 98.38 103 THR A N 1
ATOM 855 C CA . THR A 1 103 ? -1.824 -0.408 -2.379 1.00 98.38 103 THR A CA 1
ATOM 856 C C . THR A 1 103 ? -2.448 -1.797 -2.522 1.00 98.38 103 THR A C 1
ATOM 858 O O . THR A 1 103 ? -3.557 -1.928 -3.048 1.00 98.38 103 THR A O 1
ATOM 861 N N . GLN A 1 104 ? -1.770 -2.842 -2.040 1.00 98.62 104 GLN A N 1
ATOM 862 C CA . GLN A 1 104 ? -2.126 -4.233 -2.304 1.00 98.62 104 GLN A CA 1
ATOM 863 C C . GLN A 1 104 ? -2.525 -4.967 -1.024 1.00 98.62 104 GLN A C 1
ATOM 865 O O . GLN A 1 104 ? -3.664 -5.406 -0.916 1.00 98.62 104 GLN A O 1
ATOM 870 N N . TYR A 1 105 ? -1.639 -5.072 -0.027 1.00 98.81 105 TYR A N 1
ATOM 871 C CA . TYR A 1 105 ? -1.815 -6.031 1.079 1.00 98.81 105 TYR A CA 1
ATOM 872 C C . TYR A 1 105 ? -3.075 -5.786 1.909 1.00 98.81 105 TYR A C 1
ATOM 874 O O . TYR A 1 105 ? -3.871 -6.702 2.112 1.00 98.81 105 TYR A O 1
ATOM 882 N N . THR A 1 106 ? -3.299 -4.540 2.337 1.00 98.62 106 THR A N 1
ATOM 883 C CA . THR A 1 106 ? -4.539 -4.161 3.033 1.00 98.62 106 THR A CA 1
ATOM 884 C C . THR A 1 106 ? -5.768 -4.410 2.155 1.00 98.62 106 THR A C 1
ATOM 886 O O . THR A 1 106 ? -6.822 -4.819 2.642 1.00 98.62 106 THR A O 1
ATOM 889 N N . PHE A 1 107 ? -5.625 -4.182 0.853 1.00 98.75 107 PHE A N 1
ATOM 890 C CA . PHE A 1 107 ? -6.723 -4.080 -0.100 1.00 98.75 107 PHE A CA 1
ATOM 891 C C . PHE A 1 107 ? -7.033 -5.394 -0.827 1.00 98.75 107 PHE A C 1
ATOM 893 O O . PHE A 1 107 ? -7.850 -5.408 -1.743 1.00 98.75 107 PHE A O 1
ATOM 900 N N . LEU A 1 108 ? -6.427 -6.513 -0.408 1.00 98.56 108 LEU A N 1
ATOM 901 C CA . LEU A 1 108 ? -6.800 -7.845 -0.892 1.00 98.56 108 LEU A CA 1
ATOM 902 C C . LEU A 1 108 ? -8.216 -8.219 -0.457 1.00 98.56 108 LEU A C 1
ATOM 904 O O . LEU A 1 108 ? -9.004 -8.711 -1.260 1.00 98.56 108 LEU A O 1
ATOM 908 N N . GLY A 1 109 ? -8.524 -7.990 0.820 1.00 98.44 109 GLY A N 1
ATOM 909 C CA . GLY A 1 109 ? -9.857 -8.196 1.381 1.00 98.44 109 GLY A CA 1
ATOM 910 C C . GLY A 1 109 ? -10.637 -6.891 1.490 1.00 98.44 109 GLY A C 1
ATOM 911 O O . GLY A 1 109 ? -11.771 -6.809 1.033 1.00 98.44 109 GLY A O 1
ATOM 912 N N . PHE A 1 110 ? -10.038 -5.851 2.071 1.00 98.62 110 PHE A N 1
ATOM 913 C CA . PHE A 1 110 ? -10.727 -4.577 2.245 1.00 98.62 110 PHE A CA 1
ATOM 914 C C . PHE A 1 110 ? -10.958 -3.899 0.892 1.00 98.62 110 PHE A C 1
ATOM 916 O O . PHE A 1 110 ? -9.996 -3.528 0.227 1.00 98.62 110 PHE A O 1
ATOM 923 N N . ASP A 1 111 ? -12.220 -3.725 0.497 1.00 98.44 111 ASP A N 1
ATOM 924 C CA . ASP A 1 111 ? -12.582 -3.055 -0.754 1.00 98.44 111 ASP A CA 1
ATOM 925 C C . ASP A 1 111 ? -12.435 -1.533 -0.603 1.00 98.44 111 ASP A C 1
ATOM 927 O O . ASP A 1 111 ? -13.230 -0.915 0.117 1.00 98.44 111 ASP A O 1
ATOM 931 N N . PRO A 1 112 ? -11.461 -0.893 -1.276 1.00 97.06 112 PRO A N 1
ATOM 932 C CA . PRO A 1 112 ? -11.262 0.542 -1.140 1.00 97.06 112 PRO A CA 1
ATOM 933 C C . PRO A 1 112 ? -12.269 1.366 -1.955 1.00 97.06 112 PRO A C 1
ATOM 935 O O . PRO A 1 112 ? -12.309 2.593 -1.821 1.00 97.06 112 PRO A O 1
ATOM 938 N N . ARG A 1 113 ? -13.085 0.737 -2.814 1.00 94.62 113 ARG A N 1
ATOM 939 C CA . ARG A 1 113 ? -14.042 1.444 -3.671 1.00 94.62 113 ARG A CA 1
ATOM 940 C C . ARG A 1 113 ? -15.145 2.062 -2.831 1.00 94.62 113 ARG A C 1
ATOM 942 O O . ARG A 1 113 ? -15.757 1.419 -1.969 1.00 94.62 113 ARG A O 1
ATOM 949 N N . ASN A 1 114 ? -15.440 3.326 -3.128 1.00 87.81 114 ASN A N 1
ATOM 950 C CA . ASN A 1 114 ? -16.452 4.096 -2.407 1.00 87.81 114 ASN A CA 1
ATOM 951 C C . ASN A 1 114 ? -16.226 4.026 -0.882 1.00 87.81 114 ASN A C 1
ATOM 953 O O . ASN A 1 114 ? -17.168 3.792 -0.120 1.00 87.81 114 ASN A O 1
ATOM 957 N N . LYS A 1 115 ? -14.962 4.107 -0.447 1.00 88.94 115 LYS A N 1
ATOM 958 C CA . LYS A 1 115 ? -14.563 4.214 0.958 1.00 88.94 115 LYS A CA 1
ATOM 959 C C . LYS A 1 115 ? -13.695 5.447 1.112 1.00 88.94 115 LYS A C 1
ATOM 961 O O . LYS A 1 115 ? -12.546 5.472 0.669 1.00 88.94 115 LYS A O 1
ATOM 966 N N . SER A 1 116 ? -14.267 6.458 1.750 1.00 91.50 116 SER A N 1
ATOM 967 C CA . SER A 1 116 ? -13.575 7.700 2.057 1.00 91.50 116 SER A CA 1
ATOM 968 C C . SER A 1 116 ? -13.581 7.963 3.548 1.00 91.50 116 SER A C 1
ATOM 970 O O . SER A 1 116 ? -14.642 7.955 4.167 1.00 91.50 116 SER A O 1
ATOM 972 N N . ASP A 1 117 ? -12.411 8.232 4.111 1.00 90.56 117 ASP A N 1
ATOM 973 C CA . ASP A 1 117 ? -12.307 8.865 5.422 1.00 90.56 117 ASP A CA 1
ATOM 974 C C . ASP A 1 117 ? -12.121 10.383 5.259 1.00 90.56 117 ASP A C 1
ATOM 976 O O . ASP A 1 117 ? -12.341 10.942 4.183 1.00 90.56 117 ASP A O 1
ATOM 980 N N . GLN A 1 118 ? -11.722 11.075 6.328 1.00 88.00 118 GLN A N 1
ATOM 981 C CA . GLN A 1 118 ? -11.487 12.521 6.286 1.00 88.00 118 GLN A CA 1
ATOM 982 C C . GLN A 1 118 ? -10.294 12.957 5.412 1.00 88.00 118 GLN A C 1
ATOM 984 O O . GLN A 1 118 ? -10.100 14.158 5.228 1.00 88.00 118 GLN A O 1
ATOM 989 N N . TYR A 1 119 ? -9.480 12.023 4.910 1.00 90.75 119 TYR A N 1
ATOM 990 C CA . TYR A 1 119 ? -8.265 12.316 4.153 1.00 90.75 119 TYR A CA 1
ATOM 991 C C . TYR A 1 119 ? -8.419 12.036 2.664 1.00 90.75 119 TYR A C 1
ATOM 993 O O . TYR A 1 119 ? -8.026 12.873 1.850 1.00 90.75 119 TYR A O 1
ATOM 1001 N N . CYS A 1 120 ? -8.940 10.864 2.292 1.00 91.94 120 CYS A N 1
ATOM 1002 C CA . CYS A 1 120 ? -8.998 10.460 0.889 1.00 91.94 120 CYS A CA 1
ATOM 1003 C C . CYS A 1 120 ? -10.053 9.390 0.609 1.00 91.94 120 CYS A C 1
ATOM 1005 O O . CYS A 1 120 ? -10.541 8.716 1.515 1.00 91.94 120 CYS A O 1
ATOM 1007 N N . ASN A 1 121 ? -10.376 9.209 -0.673 1.00 93.94 121 ASN A N 1
ATOM 1008 C CA . ASN A 1 121 ? -10.894 7.940 -1.169 1.00 93.94 121 ASN A CA 1
ATOM 1009 C C . ASN A 1 121 ? -9.714 7.001 -1.456 1.00 93.94 121 ASN A C 1
ATOM 1011 O O . ASN A 1 121 ? -8.828 7.348 -2.240 1.00 93.94 121 ASN A O 1
ATOM 1015 N N . TYR A 1 122 ? -9.701 5.820 -0.837 1.00 95.38 122 TYR A N 1
ATOM 1016 C CA . TYR A 1 122 ? -8.555 4.913 -0.944 1.00 95.38 122 TYR A CA 1
ATOM 1017 C C . TYR A 1 122 ? -8.408 4.291 -2.332 1.00 95.38 122 TYR A C 1
ATOM 1019 O O . TYR A 1 122 ? -7.282 4.061 -2.760 1.00 95.38 122 TYR A O 1
ATOM 1027 N N . PHE A 1 123 ? -9.500 4.053 -3.066 1.00 96.88 123 PHE A N 1
ATOM 1028 C CA . PHE A 1 123 ? -9.398 3.520 -4.427 1.00 96.88 123 PHE A CA 1
ATOM 1029 C C . PHE A 1 123 ? -8.771 4.555 -5.362 1.00 96.88 123 PHE A C 1
ATOM 1031 O O . PHE A 1 123 ? -7.877 4.225 -6.137 1.00 96.88 123 PHE A O 1
ATOM 1038 N N . GLU A 1 124 ? -9.180 5.817 -5.230 1.00 95.88 124 GLU A N 1
ATOM 1039 C CA . GLU A 1 124 ? -8.624 6.936 -5.995 1.00 95.88 124 GLU A CA 1
ATOM 1040 C C . GLU A 1 124 ? -7.145 7.175 -5.673 1.00 95.88 124 GLU A C 1
ATOM 1042 O O . GLU A 1 124 ? -6.321 7.273 -6.585 1.00 95.88 124 GLU A O 1
ATOM 1047 N N . ASN A 1 125 ? -6.782 7.202 -4.384 1.00 96.75 125 ASN A N 1
ATOM 1048 C CA . ASN A 1 125 ? -5.390 7.368 -3.972 1.00 96.75 125 ASN A CA 1
ATOM 1049 C C . ASN A 1 125 ? -4.524 6.210 -4.491 1.00 96.75 125 ASN A C 1
ATOM 1051 O O . ASN A 1 125 ? -3.517 6.458 -5.145 1.00 96.75 125 ASN A O 1
ATOM 1055 N N . ASN A 1 126 ? -4.961 4.960 -4.303 1.00 98.25 126 ASN A N 1
ATOM 1056 C CA . ASN A 1 126 ? -4.240 3.768 -4.761 1.00 98.25 126 ASN A CA 1
ATOM 1057 C C . ASN A 1 126 ? -4.121 3.696 -6.294 1.00 98.25 126 ASN A C 1
ATOM 1059 O O . ASN A 1 126 ? -3.099 3.243 -6.825 1.00 98.25 126 ASN A O 1
ATOM 1063 N N . ARG A 1 127 ? -5.142 4.163 -7.025 1.00 98.38 127 ARG A N 1
ATOM 1064 C CA . ARG A 1 127 ? -5.084 4.289 -8.484 1.00 98.38 127 ARG A CA 1
ATOM 1065 C C . ARG A 1 127 ? -4.062 5.317 -8.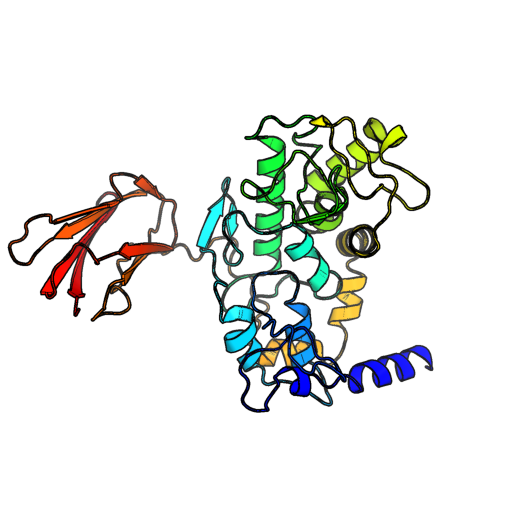918 1.00 98.38 127 ARG A C 1
ATOM 1067 O O . ARG A 1 127 ? -3.251 5.020 -9.794 1.00 98.38 127 ARG A O 1
ATOM 1074 N N . ASN A 1 128 ? -4.058 6.483 -8.288 1.00 98.00 128 ASN A N 1
ATOM 1075 C CA . ASN A 1 128 ? -3.079 7.518 -8.585 1.00 98.00 128 ASN A CA 1
ATOM 1076 C C . ASN A 1 128 ? -1.657 7.058 -8.244 1.00 98.00 128 ASN A C 1
ATOM 1078 O O . ASN A 1 128 ? -0.769 7.229 -9.072 1.00 98.00 128 ASN A O 1
ATOM 1082 N N . THR A 1 129 ? -1.449 6.375 -7.116 1.00 97.81 129 THR A N 1
ATOM 1083 C CA . THR A 1 129 ? -0.179 5.715 -6.771 1.00 97.81 129 THR A CA 1
ATOM 1084 C C . THR A 1 129 ? 0.298 4.777 -7.882 1.00 97.81 129 THR A C 1
ATOM 1086 O O . THR A 1 129 ? 1.435 4.874 -8.345 1.00 97.81 129 THR A O 1
ATOM 1089 N N . SER A 1 130 ? -0.584 3.895 -8.361 1.00 98.44 130 SER A N 1
ATOM 1090 C CA . SER A 1 130 ? -0.258 2.927 -9.416 1.00 98.44 130 SER A CA 1
ATOM 1091 C C . SER A 1 130 ? 0.088 3.619 -10.742 1.00 98.44 130 SER A C 1
ATOM 1093 O O . SER A 1 130 ? 1.050 3.240 -11.407 1.00 98.44 130 SER A O 1
ATOM 1095 N N . GLN A 1 131 ? -0.633 4.689 -11.095 1.00 98.44 131 GLN A N 1
ATOM 1096 C CA . GLN A 1 131 ? -0.339 5.507 -12.276 1.00 98.44 131 GLN A CA 1
ATOM 1097 C C . GLN A 1 131 ? 1.003 6.248 -12.165 1.00 98.44 131 GLN A C 1
ATOM 1099 O O . GLN A 1 131 ? 1.737 6.330 -13.148 1.00 98.44 131 GLN A O 1
ATOM 1104 N N . VAL A 1 132 ? 1.373 6.739 -10.975 1.00 97.81 132 VAL A N 1
ATOM 1105 C CA . VAL A 1 132 ? 2.689 7.361 -10.734 1.00 97.81 132 VAL A CA 1
ATOM 1106 C C . VAL A 1 132 ? 3.819 6.359 -10.957 1.00 97.81 132 VAL A C 1
ATOM 1108 O O . VAL A 1 132 ? 4.805 6.699 -11.612 1.00 97.81 132 VAL A O 1
ATOM 1111 N N . HIS A 1 133 ? 3.672 5.128 -10.459 1.00 98.44 133 HIS A N 1
ATOM 1112 C CA . HIS A 1 133 ? 4.639 4.047 -10.682 1.00 98.44 133 HIS A CA 1
ATOM 1113 C C . HIS A 1 133 ? 4.754 3.666 -12.163 1.00 98.44 133 HIS A C 1
ATOM 1115 O O . HIS A 1 133 ? 5.868 3.505 -12.666 1.00 98.44 133 HIS A O 1
ATOM 1121 N N . TRP A 1 134 ? 3.633 3.578 -12.883 1.00 98.62 134 TRP A N 1
ATOM 1122 C CA . TRP A 1 134 ? 3.644 3.318 -14.326 1.00 98.62 134 TRP A CA 1
ATOM 1123 C C . TRP A 1 134 ? 4.321 4.446 -15.115 1.00 98.62 134 TRP A C 1
ATOM 1125 O O . TRP A 1 134 ? 5.200 4.186 -15.937 1.00 98.62 134 TRP A O 1
ATOM 1135 N N . GLU A 1 135 ? 3.979 5.709 -14.838 1.00 98.25 135 GLU A N 1
ATOM 1136 C CA . GLU A 1 135 ? 4.613 6.870 -15.476 1.00 98.25 135 GLU A CA 1
ATOM 1137 C C . GLU A 1 135 ? 6.109 6.965 -15.143 1.00 98.25 135 GLU A C 1
ATOM 1139 O O . GLU A 1 135 ? 6.896 7.352 -16.009 1.00 98.25 135 GLU A O 1
ATOM 1144 N N . TYR A 1 136 ? 6.524 6.580 -13.932 1.00 98.19 136 TYR A N 1
ATOM 1145 C CA . TYR A 1 136 ? 7.938 6.486 -13.570 1.00 98.19 136 TYR A CA 1
ATOM 1146 C C . TYR A 1 136 ? 8.675 5.462 -14.439 1.00 98.19 136 TYR A C 1
ATOM 1148 O O . TYR A 1 136 ? 9.668 5.820 -15.076 1.00 98.19 136 TYR A O 1
ATOM 1156 N N . GLY A 1 137 ? 8.161 4.227 -14.510 1.00 97.94 137 GLY A N 1
ATOM 1157 C CA . GLY A 1 137 ? 8.740 3.150 -15.321 1.00 97.94 137 GLY A CA 1
ATOM 1158 C C . GLY A 1 137 ? 8.839 3.540 -16.794 1.00 97.94 137 GLY A C 1
ATOM 1159 O O . GLY A 1 137 ? 9.916 3.527 -17.382 1.00 97.94 137 GLY A O 1
ATOM 1160 N N . LYS A 1 138 ? 7.740 4.053 -17.350 1.00 98.25 138 LYS A N 1
ATOM 1161 C CA . LYS A 1 138 ? 7.655 4.540 -18.732 1.00 98.25 138 LYS A CA 1
ATOM 1162 C C . LYS A 1 138 ? 8.641 5.659 -19.058 1.00 98.25 138 LYS A C 1
ATOM 1164 O O . LYS A 1 138 ? 9.165 5.705 -20.168 1.00 98.25 138 LYS A O 1
ATOM 1169 N N . ARG A 1 139 ? 8.847 6.607 -18.140 1.00 97.88 139 ARG A N 1
ATOM 1170 C CA . ARG A 1 139 ? 9.775 7.733 -18.350 1.00 97.88 139 ARG A CA 1
ATOM 1171 C C . ARG A 1 139 ? 11.224 7.341 -18.125 1.00 97.88 139 ARG A C 1
ATOM 1173 O O . ARG A 1 139 ? 12.092 8.018 -18.668 1.00 97.88 139 ARG A O 1
ATOM 1180 N N . ASN A 1 140 ? 11.460 6.316 -17.309 1.00 98.12 140 ASN A N 1
ATOM 1181 C CA . ASN A 1 140 ? 12.770 5.771 -16.992 1.00 98.12 140 ASN A CA 1
ATOM 1182 C C . ASN A 1 140 ? 13.830 6.864 -16.731 1.00 98.12 140 ASN A C 1
ATOM 1184 O O . ASN A 1 140 ? 14.820 6.978 -17.458 1.00 98.12 140 ASN A O 1
ATOM 1188 N N . PRO A 1 141 ? 13.640 7.725 -15.713 1.00 96.38 141 PRO A N 1
ATOM 1189 C CA . PRO A 1 141 ? 14.525 8.870 -15.491 1.00 96.38 141 PRO A CA 1
ATOM 1190 C C . PRO A 1 141 ? 15.966 8.474 -15.129 1.00 96.38 141 PRO A C 1
ATOM 1192 O O . PRO A 1 141 ? 16.846 9.335 -15.141 1.00 96.38 141 PRO A O 1
ATOM 1195 N N . ARG A 1 142 ? 16.206 7.202 -14.785 1.00 95.81 142 ARG A N 1
ATOM 1196 C CA . ARG A 1 142 ? 17.527 6.644 -14.465 1.00 95.81 142 ARG A CA 1
ATOM 1197 C C . ARG A 1 142 ? 18.195 5.913 -15.629 1.00 95.81 142 ARG A C 1
ATOM 1199 O O . ARG A 1 142 ? 19.390 5.656 -15.551 1.00 95.81 142 ARG A O 1
ATOM 1206 N N . GLY A 1 143 ? 17.468 5.655 -16.715 1.00 97.94 143 GLY A N 1
ATOM 1207 C CA . GLY A 1 143 ? 17.998 4.974 -17.893 1.00 97.94 143 GLY A CA 1
ATOM 1208 C C . GLY A 1 143 ? 18.289 3.485 -17.682 1.00 97.94 143 GLY A C 1
ATOM 1209 O O . GLY A 1 143 ? 19.168 2.967 -18.363 1.00 97.94 143 GLY A O 1
ATOM 1210 N N . HIS A 1 144 ? 17.579 2.819 -16.765 1.00 98.50 144 HIS A N 1
ATOM 1211 C CA . HIS A 1 144 ? 17.701 1.379 -16.508 1.00 98.50 144 HIS A CA 1
ATOM 1212 C C . HIS A 1 144 ? 17.182 0.558 -17.697 1.00 98.50 144 HIS A C 1
ATOM 1214 O O . HIS A 1 144 ? 16.174 0.913 -18.317 1.00 98.50 144 HIS A O 1
ATOM 1220 N N . ALA A 1 145 ? 17.845 -0.541 -18.038 1.00 98.25 145 ALA A N 1
ATOM 1221 C CA . ALA A 1 145 ? 17.373 -1.456 -19.067 1.00 98.25 145 ALA A CA 1
ATOM 1222 C C . ALA A 1 145 ? 16.059 -2.138 -18.644 1.00 98.25 145 ALA A C 1
ATOM 1224 O O . ALA A 1 145 ? 15.830 -2.433 -17.474 1.00 98.25 145 ALA A O 1
ATOM 1225 N N . GLY A 1 146 ? 15.177 -2.389 -19.615 1.00 96.06 146 GLY A N 1
ATOM 1226 C CA . GLY A 1 146 ? 13.886 -3.050 -19.386 1.00 96.06 146 GLY A CA 1
ATOM 1227 C C . GLY A 1 146 ? 12.757 -2.146 -18.886 1.00 96.06 146 GLY A C 1
ATOM 1228 O O . GLY A 1 146 ? 11.618 -2.598 -18.862 1.00 96.06 146 GLY A O 1
ATOM 1229 N N . TYR A 1 147 ? 13.037 -0.886 -18.535 1.00 98.50 147 TYR A N 1
ATOM 1230 C CA . TYR A 1 147 ? 12.018 0.074 -18.100 1.00 98.50 147 TYR A CA 1
ATOM 1231 C C . TYR A 1 147 ? 11.367 0.755 -19.301 1.00 98.50 147 TYR A C 1
ATOM 1233 O O . TYR A 1 147 ? 12.039 1.454 -20.066 1.00 98.50 147 TYR A O 1
ATOM 1241 N N . ASP A 1 148 ? 10.054 0.594 -19.432 1.00 97.94 148 ASP A N 1
ATOM 1242 C CA . ASP A 1 148 ? 9.216 1.301 -20.397 1.00 97.94 148 ASP A CA 1
ATOM 1243 C C . ASP A 1 148 ? 7.726 1.228 -19.989 1.00 97.94 148 ASP A C 1
ATOM 1245 O O . ASP A 1 148 ? 7.384 1.054 -18.820 1.00 97.94 148 ASP A O 1
ATOM 1249 N N . SER A 1 149 ? 6.798 1.423 -20.933 1.00 97.81 149 SER A N 1
ATOM 1250 C CA . SER A 1 149 ? 5.358 1.326 -20.656 1.00 97.81 149 SER A CA 1
ATOM 1251 C C . SER A 1 149 ? 4.857 -0.093 -20.348 1.00 97.81 149 SER A C 1
ATOM 1253 O O . SER A 1 149 ? 3.711 -0.230 -19.917 1.00 97.81 149 SER A O 1
ATOM 1255 N N . LEU A 1 150 ? 5.663 -1.123 -20.615 1.00 98.56 150 LEU A N 1
ATOM 1256 C CA . LEU A 1 150 ? 5.372 -2.542 -20.412 1.00 98.56 150 LEU A CA 1
ATOM 1257 C C . LEU A 1 150 ? 6.210 -3.128 -19.268 1.00 98.56 150 LEU A C 1
ATOM 1259 O O . LEU A 1 150 ? 5.670 -3.897 -18.476 1.00 98.56 150 LEU A O 1
ATOM 1263 N N . GLY A 1 151 ? 7.477 -2.738 -19.132 1.00 98.12 151 GLY A N 1
ATOM 1264 C CA . GLY A 1 151 ? 8.335 -3.043 -17.991 1.00 98.12 151 GLY A CA 1
ATOM 1265 C C . GLY A 1 151 ? 8.284 -1.936 -16.943 1.00 98.12 151 GLY A C 1
ATOM 1266 O O . GLY A 1 151 ? 9.003 -0.944 -17.027 1.00 98.12 151 GLY A O 1
ATOM 1267 N N . TRP A 1 152 ? 7.425 -2.100 -15.939 1.00 98.62 152 TRP A N 1
ATOM 1268 C CA . TRP A 1 152 ? 7.295 -1.173 -14.815 1.00 98.62 152 TRP A CA 1
ATOM 1269 C C . TRP A 1 152 ? 6.843 -1.913 -13.557 1.00 98.62 152 TRP A C 1
ATOM 1271 O O . TRP A 1 152 ? 6.444 -3.078 -13.610 1.00 98.62 152 TRP A O 1
ATOM 1281 N N . GLY A 1 153 ? 6.847 -1.188 -12.440 1.00 96.31 153 GLY A N 1
ATOM 1282 C CA . GLY A 1 153 ? 6.369 -1.670 -11.154 1.00 96.31 153 GLY A CA 1
ATOM 1283 C C . GLY A 1 153 ? 7.527 -1.870 -10.188 1.00 96.31 153 GLY A C 1
ATOM 1284 O O . GLY A 1 153 ? 8.243 -2.867 -10.254 1.00 96.31 153 GLY A O 1
ATOM 1285 N N . LEU A 1 154 ? 7.685 -0.905 -9.283 1.00 98.56 154 LEU A N 1
ATOM 1286 C CA . LEU A 1 154 ? 8.693 -0.935 -8.232 1.00 98.56 154 LEU A CA 1
ATOM 1287 C C . LEU A 1 154 ? 8.044 -1.324 -6.911 1.00 98.56 154 LEU A C 1
ATOM 1289 O O . LEU A 1 154 ? 7.088 -0.691 -6.448 1.00 98.56 154 LEU A O 1
ATOM 1293 N N . THR A 1 155 ? 8.553 -2.382 -6.294 1.00 98.81 155 THR A N 1
ATOM 1294 C CA . THR A 1 155 ? 8.089 -2.796 -4.976 1.00 98.81 155 THR A CA 1
ATOM 1295 C C . THR A 1 155 ? 9.155 -3.586 -4.228 1.00 98.81 155 THR A C 1
ATOM 1297 O O . THR A 1 155 ? 10.260 -3.767 -4.735 1.00 98.81 155 THR A O 1
ATOM 1300 N N . ALA A 1 156 ? 8.875 -3.983 -2.987 1.00 98.69 156 ALA A N 1
ATOM 1301 C CA . ALA A 1 156 ? 9.826 -4.796 -2.240 1.00 98.69 156 ALA A CA 1
ATOM 1302 C C . ALA A 1 156 ? 9.912 -6.206 -2.824 1.00 98.69 156 ALA A C 1
ATOM 1304 O O . ALA A 1 156 ? 8.880 -6.783 -3.137 1.00 98.69 156 ALA A O 1
ATOM 1305 N N . SER A 1 157 ? 11.129 -6.718 -2.987 1.00 98.75 157 SER A N 1
ATOM 1306 C CA . SER A 1 157 ? 11.383 -8.044 -3.553 1.00 98.75 157 SER A CA 1
ATOM 1307 C C . SER A 1 157 ? 12.822 -8.476 -3.299 1.00 98.75 157 SER A C 1
ATOM 1309 O O . SER A 1 157 ? 13.646 -7.678 -2.825 1.00 98.75 157 SER A O 1
ATOM 1311 N N . ASP A 1 158 ? 13.139 -9.712 -3.684 1.00 98.06 158 ASP A N 1
ATOM 1312 C CA . ASP A 1 158 ? 14.520 -10.087 -3.967 1.00 98.06 158 ASP A CA 1
ATOM 1313 C C . ASP A 1 158 ? 15.082 -9.201 -5.098 1.00 98.06 158 ASP A C 1
ATOM 1315 O O . ASP A 1 158 ? 14.366 -8.766 -6.008 1.00 98.06 158 ASP A O 1
ATOM 1319 N N . ASP A 1 159 ? 16.385 -8.945 -5.050 1.00 97.94 159 ASP A N 1
ATOM 1320 C CA . ASP A 1 159 ? 17.150 -8.276 -6.098 1.00 97.94 159 ASP A CA 1
ATOM 1321 C C . ASP A 1 159 ? 18.520 -8.974 -6.283 1.00 97.94 159 ASP A C 1
ATOM 1323 O O . ASP A 1 159 ? 18.852 -9.907 -5.540 1.00 97.94 159 ASP A O 1
ATOM 1327 N N . PRO A 1 160 ? 19.357 -8.568 -7.257 1.00 98.19 160 PRO A N 1
ATOM 1328 C CA . PRO A 1 160 ? 20.676 -9.177 -7.464 1.00 98.19 160 PRO A CA 1
ATOM 1329 C C . PRO A 1 160 ? 21.621 -9.109 -6.246 1.00 98.19 160 PRO A C 1
ATOM 1331 O O . PRO A 1 160 ? 22.630 -9.818 -6.205 1.00 98.19 160 PRO A O 1
ATOM 1334 N N . PHE A 1 161 ? 21.323 -8.255 -5.265 1.00 97.75 161 PHE A N 1
ATOM 1335 C CA . PHE A 1 161 ? 22.169 -7.924 -4.121 1.00 97.75 161 PHE A CA 1
ATOM 1336 C C . PHE A 1 161 ? 21.567 -8.345 -2.767 1.00 97.75 161 PHE A C 1
ATOM 1338 O O . PHE A 1 161 ? 22.218 -8.169 -1.732 1.00 97.75 161 PHE A O 1
ATOM 1345 N N . GLY A 1 162 ? 20.368 -8.930 -2.753 1.00 97.38 162 GLY A N 1
ATOM 1346 C CA . GLY A 1 162 ? 19.662 -9.363 -1.554 1.00 97.38 162 GLY A CA 1
ATOM 1347 C C . GLY A 1 162 ? 18.167 -9.080 -1.642 1.00 97.38 162 GLY A C 1
ATOM 1348 O O . GLY A 1 162 ? 17.485 -9.625 -2.499 1.00 97.38 162 GLY A O 1
ATOM 1349 N N . TYR A 1 163 ? 17.664 -8.275 -0.707 1.00 98.19 163 TYR A N 1
ATOM 1350 C CA . TYR A 1 163 ? 16.259 -7.883 -0.618 1.00 98.19 163 TYR A CA 1
ATOM 1351 C C . TYR A 1 163 ? 16.177 -6.407 -0.243 1.00 98.19 163 TYR A C 1
ATOM 1353 O O . TYR A 1 163 ? 16.833 -5.967 0.711 1.00 98.19 163 TYR A O 1
ATOM 1361 N N . THR A 1 164 ? 15.354 -5.637 -0.947 1.00 98.12 164 THR A N 1
ATOM 1362 C CA . THR A 1 164 ? 15.140 -4.223 -0.629 1.00 98.12 164 THR A CA 1
ATOM 1363 C C . THR A 1 164 ? 13.750 -3.756 -1.043 1.00 98.12 164 THR A C 1
ATOM 1365 O O . THR A 1 164 ? 13.054 -4.403 -1.816 1.00 98.12 164 THR A O 1
ATOM 1368 N N . ALA A 1 165 ? 13.324 -2.620 -0.494 1.00 97.81 165 ALA A N 1
ATOM 1369 C CA . ALA A 1 165 ? 12.029 -2.015 -0.773 1.00 97.81 165 ALA A CA 1
ATOM 1370 C C . ALA A 1 165 ? 12.153 -1.013 -1.927 1.00 97.81 165 ALA A C 1
ATOM 1372 O O . ALA A 1 165 ? 12.405 0.172 -1.679 1.00 97.81 165 ALA A O 1
ATOM 1373 N N . HIS A 1 166 ? 12.032 -1.478 -3.174 1.00 98.56 166 HIS A N 1
ATOM 1374 C CA . HIS A 1 166 ? 12.207 -0.606 -4.333 1.00 98.56 166 HIS A CA 1
ATOM 1375 C C . HIS A 1 166 ? 11.079 0.424 -4.438 1.00 98.56 166 HIS A C 1
ATOM 1377 O O . HIS A 1 166 ? 9.898 0.094 -4.292 1.00 98.56 166 HIS A O 1
ATOM 1383 N N . VAL A 1 167 ? 11.449 1.677 -4.705 1.00 97.06 167 VAL A N 1
ATOM 1384 C CA . VAL A 1 167 ? 10.528 2.809 -4.867 1.00 97.06 167 VAL A CA 1
ATOM 1385 C C . VAL A 1 167 ? 11.041 3.789 -5.924 1.00 97.06 167 VAL A C 1
ATOM 1387 O O . VAL A 1 167 ? 12.259 3.919 -6.098 1.00 97.06 167 VAL A O 1
ATOM 1390 N N . PRO A 1 168 ? 10.149 4.551 -6.583 1.00 95.56 168 PRO A N 1
ATOM 1391 C CA . PRO A 1 168 ? 10.547 5.605 -7.502 1.00 95.56 168 PRO A CA 1
ATOM 1392 C C . PRO A 1 168 ? 11.559 6.570 -6.873 1.00 95.56 168 PRO A C 1
ATOM 1394 O O . PRO A 1 168 ? 11.369 7.080 -5.769 1.00 95.56 168 PRO A O 1
ATOM 1397 N N . PHE A 1 169 ? 12.625 6.873 -7.614 1.00 91.38 169 PHE A N 1
ATOM 1398 C CA . PHE A 1 169 ? 13.704 7.799 -7.250 1.00 91.38 169 PHE A CA 1
ATOM 1399 C C . PHE A 1 169 ? 14.571 7.411 -6.051 1.00 91.38 169 PHE A C 1
ATOM 1401 O O . PHE A 1 169 ? 15.787 7.378 -6.192 1.00 91.38 169 PHE A O 1
ATOM 1408 N N . THR A 1 170 ? 14.038 7.226 -4.849 1.00 91.50 170 THR A N 1
ATOM 1409 C CA . THR A 1 170 ? 14.899 7.130 -3.656 1.00 91.50 170 THR A CA 1
ATOM 1410 C C . THR A 1 170 ? 15.549 5.758 -3.501 1.00 91.50 170 THR A C 1
ATOM 1412 O O . THR A 1 170 ? 16.643 5.694 -2.944 1.00 91.50 170 THR A O 1
ATOM 1415 N N . ASN A 1 171 ? 14.950 4.697 -4.051 1.00 96.31 171 ASN A N 1
ATOM 1416 C CA . ASN A 1 171 ? 15.503 3.344 -4.024 1.00 96.31 171 ASN A CA 1
ATOM 1417 C C . ASN A 1 171 ? 15.107 2.551 -5.282 1.00 96.31 171 ASN A C 1
ATOM 1419 O O . ASN A 1 171 ? 14.260 1.670 -5.231 1.00 96.31 171 ASN A O 1
ATOM 1423 N N . ASP A 1 172 ? 15.710 2.891 -6.416 1.00 97.81 172 ASP A N 1
ATOM 1424 C CA . ASP A 1 172 ? 15.542 2.188 -7.693 1.00 97.81 172 ASP A CA 1
ATOM 1425 C C . ASP A 1 172 ? 16.920 1.778 -8.230 1.00 97.81 172 ASP A C 1
ATOM 1427 O O . ASP A 1 172 ? 17.769 2.640 -8.463 1.00 97.81 172 ASP A O 1
ATOM 1431 N N . ASN A 1 173 ? 17.164 0.479 -8.372 1.00 97.88 173 ASN A N 1
ATOM 1432 C CA . ASN A 1 173 ? 18.418 -0.078 -8.888 1.00 97.88 173 ASN A CA 1
ATOM 1433 C C . ASN A 1 173 ? 18.235 -0.787 -10.243 1.00 97.88 173 ASN A C 1
ATOM 1435 O O . ASN A 1 173 ? 19.106 -1.561 -10.635 1.00 97.88 173 ASN A O 1
ATOM 1439 N N . GLY A 1 174 ? 17.113 -0.553 -10.932 1.00 98.44 174 GLY A N 1
ATOM 1440 C CA . GLY A 1 174 ? 16.777 -1.226 -12.187 1.00 98.44 174 GLY A CA 1
ATOM 1441 C C . GLY A 1 174 ? 16.068 -2.574 -12.016 1.00 98.44 174 GLY A C 1
ATOM 1442 O O . GLY A 1 174 ? 15.846 -3.275 -13.004 1.00 98.44 174 GLY A O 1
ATOM 1443 N N . THR A 1 175 ? 15.710 -2.959 -10.788 1.00 98.81 175 THR A N 1
ATOM 1444 C CA . THR A 1 175 ? 14.958 -4.192 -10.523 1.00 98.81 175 THR A CA 1
ATOM 1445 C C . THR A 1 175 ? 13.454 -3.950 -10.652 1.00 98.81 175 THR A C 1
ATOM 1447 O O . THR A 1 175 ? 12.882 -3.151 -9.912 1.00 98.81 175 THR A O 1
ATOM 1450 N N . ILE A 1 176 ? 12.804 -4.674 -11.567 1.00 98.88 176 ILE A N 1
ATOM 1451 C CA . ILE A 1 176 ? 11.346 -4.699 -11.737 1.00 98.88 176 ILE A CA 1
ATOM 1452 C C . ILE A 1 176 ? 10.780 -5.956 -11.082 1.00 98.88 176 ILE A C 1
ATOM 1454 O O . ILE A 1 176 ? 11.252 -7.070 -11.319 1.00 98.88 176 ILE A O 1
ATOM 1458 N N . THR A 1 177 ? 9.701 -5.774 -10.325 1.00 98.88 177 THR A N 1
ATOM 1459 C CA . THR A 1 177 ? 9.032 -6.846 -9.582 1.00 98.88 177 THR A CA 1
ATOM 1460 C C . THR A 1 177 ? 7.636 -7.082 -10.166 1.00 98.88 177 THR A C 1
ATOM 1462 O O . THR A 1 177 ? 6.774 -6.204 -10.039 1.00 98.88 177 THR A O 1
ATOM 1465 N N . PRO A 1 178 ? 7.340 -8.245 -10.783 1.00 98.88 178 PRO A N 1
ATOM 1466 C CA . PRO A 1 178 ? 6.060 -8.476 -11.443 1.00 98.88 178 PRO A CA 1
ATOM 1467 C C . PRO A 1 178 ? 4.825 -8.213 -10.581 1.00 98.88 178 PRO A C 1
ATOM 1469 O O . PRO A 1 178 ? 3.854 -7.640 -11.078 1.00 98.88 178 PRO A O 1
ATOM 1472 N N . THR A 1 179 ? 4.851 -8.551 -9.286 1.00 98.94 179 THR A N 1
ATOM 1473 C CA . THR A 1 179 ? 3.692 -8.318 -8.408 1.00 98.94 179 THR A CA 1
ATOM 1474 C C . THR A 1 179 ? 3.272 -6.851 -8.341 1.00 98.94 179 THR A C 1
ATOM 1476 O O . THR A 1 179 ? 2.087 -6.558 -8.214 1.00 98.94 179 THR A O 1
ATOM 1479 N N . ALA A 1 180 ? 4.202 -5.907 -8.507 1.00 98.88 180 ALA A N 1
ATOM 1480 C CA . ALA A 1 180 ? 3.901 -4.484 -8.472 1.00 98.88 180 ALA A CA 1
ATOM 1481 C C . ALA A 1 180 ? 2.857 -4.118 -9.543 1.00 98.88 180 ALA A C 1
ATOM 1483 O O . ALA A 1 180 ? 1.769 -3.637 -9.219 1.00 98.88 180 ALA A O 1
ATOM 1484 N N . ALA A 1 181 ? 3.155 -4.410 -10.811 1.00 98.88 181 ALA A N 1
ATOM 1485 C CA . ALA A 1 181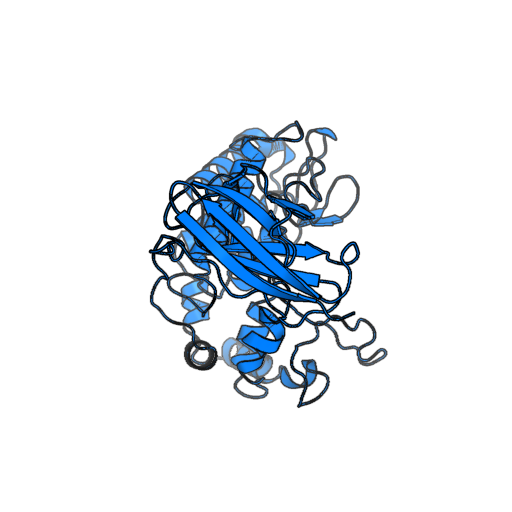 ? 2.260 -4.107 -11.922 1.00 98.88 181 ALA A CA 1
ATOM 1486 C C . ALA A 1 181 ? 1.038 -5.034 -11.956 1.00 98.88 181 ALA A C 1
ATOM 1488 O O . ALA A 1 181 ? -0.077 -4.581 -12.216 1.00 98.88 181 ALA A O 1
ATOM 1489 N N . LEU A 1 182 ? 1.222 -6.332 -11.697 1.00 98.88 182 LEU A N 1
ATOM 1490 C CA . LEU A 1 182 ? 0.152 -7.320 -11.843 1.00 98.88 182 LEU A CA 1
ATOM 1491 C C . LEU A 1 182 ? -0.904 -7.212 -10.741 1.00 98.88 182 LEU A C 1
ATOM 1493 O O . LEU A 1 182 ? -2.096 -7.325 -11.024 1.00 98.88 182 LEU A O 1
ATOM 1497 N N . SER A 1 183 ? -0.494 -6.922 -9.509 1.00 98.94 183 SER A N 1
ATOM 1498 C CA . SER A 1 183 ? -1.413 -6.747 -8.382 1.00 98.94 183 SER A CA 1
ATOM 1499 C C . SER A 1 183 ? -2.078 -5.363 -8.374 1.00 98.94 183 SER A C 1
ATOM 1501 O O . SER A 1 183 ? -3.056 -5.150 -7.662 1.00 98.94 183 SER A O 1
ATOM 1503 N N . ALA A 1 184 ? -1.620 -4.429 -9.215 1.00 98.81 184 ALA A N 1
ATOM 1504 C CA . ALA A 1 184 ? -2.293 -3.153 -9.459 1.00 98.81 184 ALA A CA 1
ATOM 1505 C C . ALA A 1 184 ? -3.469 -3.254 -10.456 1.00 98.81 184 ALA A C 1
ATOM 1507 O O . ALA A 1 184 ? -4.096 -2.243 -10.773 1.00 98.81 184 ALA A O 1
ATOM 1508 N N . MET A 1 185 ? -3.805 -4.455 -10.947 1.00 98.75 185 MET A N 1
ATOM 1509 C CA . MET A 1 185 ? -4.809 -4.649 -12.002 1.00 98.75 185 MET A CA 1
ATOM 1510 C C . MET A 1 185 ? -6.199 -4.057 -11.708 1.00 98.75 185 MET A C 1
ATOM 1512 O O . MET A 1 185 ? -6.783 -3.504 -12.638 1.00 98.75 185 MET A O 1
ATOM 1516 N N . PRO A 1 186 ? -6.739 -4.070 -10.471 1.00 98.69 186 PRO A N 1
ATOM 1517 C CA . PRO A 1 186 ? -7.998 -3.377 -10.190 1.00 98.69 186 PRO A CA 1
ATOM 1518 C C . PRO A 1 186 ? -7.937 -1.857 -10.376 1.00 98.69 186 PRO A C 1
ATOM 1520 O O . PRO A 1 186 ? -8.971 -1.224 -10.572 1.00 98.69 186 PRO A O 1
ATOM 1523 N N . TYR A 1 187 ? -6.742 -1.272 -10.307 1.00 98.62 187 TYR A N 1
ATOM 1524 C CA . TYR A 1 187 ? -6.531 0.167 -10.373 1.00 98.62 187 TYR A CA 1
ATOM 1525 C C . TYR A 1 187 ? -6.122 0.636 -11.774 1.00 98.62 187 TYR A C 1
ATOM 1527 O O . TYR A 1 187 ? -6.615 1.654 -12.260 1.00 98.62 187 TYR A O 1
ATOM 1535 N N . THR A 1 188 ? -5.228 -0.102 -12.433 1.00 98.44 188 THR A N 1
ATOM 1536 C CA . THR A 1 188 ? -4.658 0.233 -13.749 1.00 98.44 188 THR A CA 1
ATOM 1537 C C . THR A 1 188 ? -4.768 -0.947 -14.717 1.00 98.44 188 THR A C 1
ATOM 1539 O O . THR A 1 188 ? -3.750 -1.457 -15.189 1.00 98.44 188 THR A O 1
ATOM 1542 N N . PRO A 1 189 ? -5.987 -1.437 -15.013 1.00 97.56 189 PRO A N 1
ATOM 1543 C CA . PRO A 1 189 ? -6.171 -2.718 -15.691 1.00 97.56 189 PRO A CA 1
ATOM 1544 C C . PRO A 1 189 ? -5.530 -2.768 -17.076 1.00 97.56 189 PRO A C 1
ATOM 1546 O O . PRO A 1 189 ? -4.935 -3.779 -17.436 1.00 97.56 189 PRO A O 1
ATOM 1549 N N . GLU A 1 190 ? -5.602 -1.685 -17.851 1.00 98.00 190 GLU A N 1
ATOM 1550 C CA . GLU A 1 190 ? -5.018 -1.641 -19.195 1.00 98.00 190 GLU A CA 1
ATOM 1551 C C . GLU A 1 190 ? -3.492 -1.799 -19.151 1.00 98.00 190 GLU A C 1
ATOM 1553 O O . GLU A 1 190 ? -2.939 -2.650 -19.850 1.00 98.00 190 GLU A O 1
ATOM 1558 N N . GLN A 1 191 ? -2.825 -1.034 -18.283 1.00 98.69 191 GLN A N 1
ATOM 1559 C CA . GLN A 1 191 ? -1.377 -1.074 -18.080 1.00 98.69 191 GLN A CA 1
ATOM 1560 C C . GLN A 1 191 ? -0.943 -2.436 -17.529 1.00 98.69 191 GLN A C 1
ATOM 1562 O O . GLN A 1 191 ? -0.055 -3.077 -18.085 1.00 98.69 191 GLN A O 1
ATOM 1567 N N . SER A 1 192 ? -1.607 -2.917 -16.476 1.00 98.88 192 SER A N 1
ATOM 1568 C CA . SER A 1 192 ? -1.281 -4.184 -15.818 1.00 98.88 192 SER A CA 1
ATOM 1569 C C . SER A 1 192 ? -1.463 -5.389 -16.744 1.00 98.88 192 SER A C 1
ATOM 1571 O O . SER A 1 192 ? -0.623 -6.285 -16.753 1.00 98.88 192 SER A O 1
ATOM 1573 N N . ILE A 1 193 ? -2.524 -5.425 -17.562 1.00 98.69 193 ILE A N 1
ATOM 1574 C CA . ILE A 1 193 ? -2.753 -6.514 -18.527 1.00 98.69 193 ILE A CA 1
ATOM 1575 C C . ILE A 1 193 ? -1.743 -6.453 -19.679 1.00 98.69 193 ILE A C 1
ATOM 1577 O O . ILE A 1 193 ? -1.286 -7.501 -20.141 1.00 98.69 193 ILE A O 1
ATOM 1581 N N . ALA A 1 194 ? -1.379 -5.257 -20.152 1.00 98.75 194 ALA A N 1
ATOM 1582 C CA . ALA A 1 194 ? -0.335 -5.104 -21.164 1.00 98.75 194 ALA A CA 1
ATOM 1583 C C . ALA A 1 194 ? 1.020 -5.614 -20.645 1.00 98.75 194 ALA A C 1
ATOM 1585 O O . ALA A 1 194 ? 1.676 -6.409 -21.317 1.00 98.75 194 ALA A O 1
ATOM 1586 N N . THR A 1 195 ? 1.379 -5.248 -19.415 1.00 98.88 195 THR A N 1
ATOM 1587 C CA . THR A 1 195 ? 2.575 -5.737 -18.721 1.00 98.88 195 THR A CA 1
ATOM 1588 C C . THR A 1 195 ? 2.545 -7.242 -18.479 1.00 98.88 195 THR A C 1
ATOM 1590 O O . THR A 1 195 ? 3.539 -7.912 -18.735 1.00 98.88 195 THR A O 1
ATOM 1593 N N . LEU A 1 196 ? 1.401 -7.812 -18.080 1.00 98.88 196 LEU A N 1
ATOM 1594 C CA . LEU A 1 196 ? 1.235 -9.264 -17.948 1.00 98.88 196 LEU A CA 1
ATOM 1595 C C . LEU A 1 196 ? 1.580 -9.986 -19.249 1.00 98.88 196 LEU A C 1
ATOM 1597 O O . LEU A 1 196 ? 2.312 -10.974 -19.238 1.00 98.88 196 LEU A O 1
ATOM 1601 N N . ARG A 1 197 ? 1.049 -9.491 -20.372 1.00 98.81 197 ARG A N 1
ATOM 1602 C CA . ARG A 1 197 ? 1.308 -10.069 -21.694 1.00 98.81 197 ARG A CA 1
ATOM 1603 C C . ARG A 1 197 ? 2.779 -9.973 -22.062 1.00 98.81 197 ARG A C 1
ATOM 1605 O O . ARG A 1 197 ? 3.313 -10.970 -22.522 1.00 98.81 197 ARG A O 1
ATOM 1612 N N . TYR A 1 198 ? 3.415 -8.832 -21.815 1.00 98.81 198 TYR A N 1
ATOM 1613 C CA . TYR A 1 198 ? 4.848 -8.650 -22.039 1.00 98.81 198 TYR A CA 1
ATOM 1614 C C . TYR A 1 198 ? 5.691 -9.618 -21.195 1.00 98.81 198 TYR A C 1
ATOM 1616 O O . TYR A 1 198 ? 6.499 -10.376 -21.728 1.00 98.81 198 TYR A O 1
ATOM 1624 N N . PHE A 1 199 ? 5.447 -9.684 -19.884 1.00 98.81 199 PHE A N 1
ATOM 1625 C CA . PHE A 1 199 ? 6.166 -10.602 -19.001 1.00 98.81 199 PHE A CA 1
ATOM 1626 C C . PHE A 1 199 ? 6.007 -12.062 -19.423 1.00 98.81 199 PHE A C 1
ATOM 1628 O O . PHE A 1 199 ? 6.953 -12.836 -19.311 1.00 98.81 199 PHE A O 1
ATOM 1635 N N . TYR A 1 200 ? 4.825 -12.452 -19.905 1.00 98.81 200 TYR A N 1
ATOM 1636 C CA . TYR A 1 200 ? 4.562 -13.831 -20.301 1.00 98.81 200 TYR A CA 1
ATOM 1637 C C . TYR A 1 200 ? 5.072 -14.176 -21.705 1.00 98.81 200 TYR A C 1
ATOM 1639 O O . TYR A 1 200 ? 5.638 -15.247 -21.902 1.00 98.81 200 TYR A O 1
ATOM 1647 N N . HIS A 1 201 ? 4.843 -13.311 -22.693 1.00 98.62 201 HIS A N 1
ATOM 1648 C CA . HIS A 1 201 ? 5.141 -13.609 -24.094 1.00 98.62 201 HIS A CA 1
ATOM 1649 C C . HIS A 1 201 ? 6.571 -13.253 -24.492 1.00 98.62 201 HIS A C 1
ATOM 1651 O O . HIS A 1 201 ? 7.155 -13.980 -25.292 1.00 98.62 201 HIS A O 1
ATOM 1657 N N . ASP A 1 202 ? 7.125 -12.175 -23.940 1.00 98.38 202 ASP A N 1
ATOM 1658 C CA . ASP A 1 202 ? 8.428 -11.646 -24.341 1.00 98.38 202 ASP A CA 1
ATOM 1659 C C . ASP A 1 202 ? 9.526 -12.024 -23.339 1.00 98.38 202 ASP A C 1
ATOM 1661 O O . ASP A 1 202 ? 10.625 -12.383 -23.751 1.00 98.38 202 ASP A O 1
ATOM 1665 N N . LEU A 1 203 ? 9.229 -12.009 -22.032 1.00 98.44 203 LEU A N 1
ATOM 1666 C CA . LEU A 1 203 ? 10.183 -12.402 -20.978 1.00 98.44 203 LEU A CA 1
ATOM 1667 C C . LEU A 1 203 ? 9.950 -13.815 -20.426 1.00 98.44 203 LEU A C 1
ATOM 1669 O O . LEU A 1 203 ? 10.653 -14.241 -19.513 1.00 98.44 203 LEU A O 1
ATOM 1673 N N . GLY A 1 204 ? 8.972 -14.552 -20.955 1.00 98.25 204 GLY A N 1
ATOM 1674 C CA . GLY A 1 204 ? 8.487 -15.794 -20.352 1.00 98.25 204 GLY A CA 1
ATOM 1675 C C . GLY A 1 204 ? 9.537 -16.896 -20.205 1.00 98.25 204 GLY A C 1
ATOM 1676 O O . GLY A 1 204 ? 9.491 -17.622 -19.216 1.00 98.25 204 GLY A O 1
ATOM 1677 N N . GLU A 1 205 ? 10.497 -17.014 -21.131 1.00 98.19 205 GLU A N 1
ATOM 1678 C CA . GLU A 1 205 ? 11.575 -18.015 -21.018 1.00 98.19 205 GLU A CA 1
ATOM 1679 C C . GLU A 1 205 ? 12.397 -17.850 -19.732 1.00 98.19 205 GLU A C 1
ATOM 1681 O O . GLU A 1 205 ? 12.810 -18.847 -19.137 1.00 98.19 205 GLU A O 1
ATOM 1686 N N . ASP A 1 206 ? 12.582 -16.613 -19.270 1.00 98.44 206 ASP A N 1
ATOM 1687 C CA . ASP A 1 206 ? 13.382 -16.307 -18.088 1.00 98.44 206 ASP A CA 1
ATOM 1688 C C . ASP A 1 206 ? 12.544 -15.978 -16.855 1.00 98.44 206 ASP A C 1
ATOM 1690 O O . ASP A 1 206 ? 12.957 -16.299 -15.740 1.00 98.44 206 ASP A O 1
ATOM 1694 N N . LEU A 1 207 ? 11.371 -15.373 -17.033 1.00 98.62 207 LEU A N 1
ATOM 1695 C CA . LEU A 1 207 ? 10.567 -14.820 -15.946 1.00 98.62 207 LEU A CA 1
ATOM 1696 C C . LEU A 1 207 ? 9.400 -15.721 -15.528 1.00 98.62 207 LEU A C 1
ATOM 1698 O O . LEU A 1 207 ? 8.864 -15.528 -14.441 1.00 98.62 207 LEU A O 1
ATOM 1702 N N . TRP A 1 208 ? 8.995 -16.710 -16.332 1.00 98.69 208 TRP A N 1
ATOM 1703 C CA . TRP A 1 208 ? 7.891 -17.616 -15.998 1.00 98.69 208 TRP A CA 1
ATOM 1704 C C . TRP A 1 208 ? 8.386 -18.995 -15.552 1.00 98.69 208 TRP A C 1
ATOM 1706 O O . TRP A 1 208 ? 9.225 -19.618 -16.198 1.00 98.69 208 TRP A O 1
ATOM 1716 N N . GLY A 1 209 ? 7.806 -19.531 -14.477 1.00 98.25 209 GLY A N 1
ATOM 1717 C CA . GLY A 1 209 ? 8.103 -20.885 -14.019 1.00 98.25 209 GLY A CA 1
ATOM 1718 C C . GLY A 1 209 ? 6.915 -21.586 -13.343 1.00 98.25 209 GLY A C 1
ATOM 1719 O O . GLY A 1 209 ? 5.765 -21.175 -13.512 1.00 98.25 209 GLY A O 1
ATOM 1720 N N . PRO A 1 210 ? 7.158 -22.677 -12.587 1.00 98.06 210 PRO A N 1
ATOM 1721 C CA . PRO A 1 210 ? 6.100 -23.564 -12.095 1.00 98.06 210 PRO A CA 1
ATOM 1722 C C . PRO A 1 210 ? 5.035 -22.915 -11.201 1.00 98.06 210 PRO A C 1
ATOM 1724 O O . PRO A 1 210 ? 3.933 -23.449 -11.103 1.00 98.06 210 PRO A O 1
ATOM 1727 N N . MET A 1 211 ? 5.353 -21.800 -10.535 1.00 98.12 211 MET A N 1
ATOM 1728 C CA . MET A 1 211 ? 4.444 -21.101 -9.611 1.00 98.12 211 MET A CA 1
ATOM 1729 C C . MET A 1 211 ? 4.030 -19.713 -10.123 1.00 98.12 211 MET A C 1
ATOM 1731 O O . MET A 1 211 ? 3.631 -18.856 -9.337 1.00 98.12 211 MET A O 1
ATOM 1735 N N . GLY A 1 212 ? 4.120 -19.494 -11.436 1.00 98.62 212 GLY A N 1
ATOM 1736 C CA . GLY A 1 212 ? 3.860 -18.208 -12.075 1.00 98.62 212 GLY A CA 1
ATOM 1737 C C . GLY A 1 212 ? 5.146 -17.444 -12.376 1.00 98.62 212 GLY A C 1
ATOM 1738 O O . GLY A 1 212 ? 6.192 -18.055 -12.612 1.00 98.62 212 GLY A O 1
ATOM 1739 N N . PHE A 1 213 ? 5.068 -16.113 -12.374 1.00 98.81 213 PHE A N 1
ATOM 1740 C CA . PHE A 1 213 ? 6.247 -15.266 -12.542 1.00 98.81 213 PHE A CA 1
ATOM 1741 C C . PHE A 1 213 ? 7.198 -15.421 -11.355 1.00 98.81 213 PHE A C 1
ATOM 1743 O O . PHE A 1 213 ? 6.735 -15.524 -10.218 1.00 98.81 213 PHE A O 1
ATOM 1750 N N . TYR A 1 214 ? 8.501 -15.476 -11.626 1.00 98.81 214 TYR A N 1
ATOM 1751 C CA . TYR A 1 214 ? 9.532 -15.341 -10.601 1.00 98.81 214 TYR A CA 1
ATOM 1752 C C . TYR A 1 214 ? 9.504 -13.938 -9.986 1.00 98.81 214 TYR A C 1
ATOM 1754 O O . TYR A 1 214 ? 8.955 -13.003 -10.572 1.00 98.81 214 TYR A O 1
ATOM 1762 N N . ASP A 1 215 ? 10.109 -13.822 -8.807 1.00 98.81 215 ASP A N 1
ATOM 1763 C CA . ASP A 1 215 ? 9.935 -12.676 -7.915 1.00 98.81 215 ASP A CA 1
ATOM 1764 C C . ASP A 1 215 ? 10.292 -11.320 -8.538 1.00 98.81 215 ASP A C 1
ATOM 1766 O O . ASP A 1 215 ? 9.545 -10.359 -8.399 1.00 98.81 215 ASP A O 1
ATOM 1770 N N . ALA A 1 216 ? 11.404 -11.245 -9.271 1.00 98.81 216 ALA A N 1
ATOM 1771 C CA . ALA A 1 216 ? 11.888 -10.012 -9.879 1.00 98.81 216 ALA A CA 1
ATOM 1772 C C . ALA A 1 216 ? 12.866 -10.276 -11.034 1.00 98.81 216 ALA A C 1
ATOM 1774 O O . ALA A 1 216 ? 13.348 -11.396 -11.230 1.00 98.81 216 ALA A O 1
ATOM 1775 N N . TYR A 1 217 ? 13.194 -9.231 -11.789 1.00 98.81 217 TYR A N 1
ATOM 1776 C CA . TYR A 1 217 ? 14.299 -9.232 -12.746 1.00 98.81 217 TYR A CA 1
ATOM 1777 C C . TYR A 1 217 ? 14.997 -7.873 -12.786 1.00 98.81 217 TYR A C 1
ATOM 1779 O O . TYR A 1 217 ? 14.403 -6.847 -12.468 1.00 98.81 217 TYR A O 1
ATOM 1787 N N . ASN A 1 218 ? 16.257 -7.865 -13.208 1.00 98.81 218 ASN A N 1
ATOM 1788 C CA . ASN A 1 218 ? 17.065 -6.669 -13.398 1.00 98.81 218 ASN A CA 1
ATOM 1789 C C . ASN A 1 218 ? 17.903 -6.842 -14.671 1.00 98.81 218 ASN A C 1
ATOM 1791 O O . ASN A 1 218 ? 18.812 -7.673 -14.724 1.00 98.81 218 ASN A O 1
ATOM 1795 N N . MET A 1 219 ? 17.576 -6.080 -15.716 1.00 98.44 219 MET A N 1
ATOM 1796 C CA . MET A 1 219 ? 18.252 -6.217 -17.010 1.00 98.44 219 MET A CA 1
ATOM 1797 C C . MET A 1 219 ? 19.627 -5.547 -17.046 1.00 98.44 219 MET A C 1
ATOM 1799 O O . MET A 1 219 ? 20.466 -5.981 -17.834 1.00 98.44 219 MET A O 1
ATOM 1803 N N . ASP A 1 220 ? 19.883 -4.544 -16.200 1.00 98.44 220 ASP A N 1
ATOM 1804 C CA . ASP A 1 220 ? 21.212 -3.923 -16.105 1.00 98.44 220 ASP A CA 1
ATOM 1805 C C . ASP A 1 220 ? 22.251 -4.936 -15.614 1.00 98.44 220 ASP A C 1
ATOM 1807 O O . ASP A 1 220 ? 23.378 -4.975 -16.106 1.00 98.44 220 ASP A O 1
ATOM 1811 N N . GLU A 1 221 ? 21.834 -5.807 -14.695 1.00 98.50 221 GLU A N 1
ATOM 1812 C CA . GLU A 1 221 ? 22.666 -6.856 -14.102 1.00 98.50 221 GLU A CA 1
ATOM 1813 C C . GLU A 1 221 ? 22.532 -8.216 -14.813 1.00 98.50 221 GLU A C 1
ATOM 1815 O O . GLU A 1 221 ? 23.126 -9.207 -14.383 1.00 98.50 221 GLU A O 1
ATOM 1820 N N . ASN A 1 222 ? 21.756 -8.290 -15.906 1.00 97.94 222 ASN A N 1
ATOM 1821 C CA . ASN A 1 222 ? 21.423 -9.537 -16.608 1.00 97.94 222 ASN A CA 1
ATOM 1822 C C . ASN A 1 222 ? 20.956 -10.646 -15.639 1.00 97.94 222 ASN A C 1
ATOM 1824 O O . ASN A 1 222 ? 21.434 -11.786 -15.669 1.00 97.94 222 ASN A O 1
ATOM 1828 N N . TRP A 1 223 ? 20.045 -10.284 -14.738 1.00 98.69 223 TRP A N 1
ATOM 1829 C CA . TRP A 1 223 ? 19.605 -11.118 -13.630 1.00 98.69 223 TRP A CA 1
ATOM 1830 C C . TRP A 1 223 ? 18.092 -11.325 -13.647 1.00 98.69 223 TRP A C 1
ATOM 1832 O O . TRP A 1 223 ? 17.313 -10.393 -13.833 1.00 98.69 223 TRP A O 1
ATOM 1842 N N . PHE A 1 224 ? 17.683 -12.563 -13.391 1.00 98.69 224 PHE A N 1
ATOM 1843 C CA . PHE A 1 224 ? 16.298 -12.954 -13.160 1.00 98.69 224 PHE A CA 1
ATOM 1844 C C . PHE A 1 224 ? 16.257 -13.779 -11.882 1.00 98.69 224 PHE A C 1
ATOM 1846 O O . PHE A 1 224 ? 17.048 -14.719 -11.720 1.00 98.69 224 PHE A O 1
ATOM 1853 N N . ALA A 1 225 ? 15.326 -13.451 -10.991 1.00 98.19 225 ALA A N 1
ATOM 1854 C CA . ALA A 1 225 ? 15.071 -14.256 -9.815 1.00 98.19 225 ALA A CA 1
ATOM 1855 C C . ALA A 1 225 ? 14.731 -15.695 -10.224 1.00 98.19 225 ALA A C 1
ATOM 1857 O O . ALA A 1 225 ? 14.155 -15.963 -11.280 1.00 98.19 225 ALA A O 1
ATOM 1858 N N . ARG A 1 226 ? 15.070 -16.642 -9.350 1.00 97.38 226 ARG A N 1
ATOM 1859 C CA . ARG A 1 226 ? 14.592 -18.034 -9.425 1.00 97.38 226 ARG A CA 1
ATOM 1860 C C . ARG A 1 226 ? 13.783 -18.416 -8.182 1.00 97.38 226 ARG A C 1
ATOM 1862 O O . ARG A 1 226 ? 13.472 -19.589 -7.980 1.00 97.38 226 ARG A O 1
ATOM 1869 N N . SER A 1 227 ? 13.470 -17.421 -7.356 1.00 98.00 227 SER A N 1
ATOM 1870 C CA . SER A 1 227 ? 12.647 -17.498 -6.159 1.00 98.00 227 SER A CA 1
ATOM 1871 C C . SER A 1 227 ? 11.192 -17.139 -6.465 1.00 98.00 227 SER A C 1
ATOM 1873 O O . SER A 1 227 ? 10.868 -16.501 -7.469 1.00 98.00 227 SER A O 1
ATOM 1875 N N . TYR A 1 228 ? 10.321 -17.584 -5.564 1.00 98.62 228 TYR A N 1
ATOM 1876 C CA . TYR A 1 228 ? 8.940 -17.143 -5.449 1.00 98.62 228 TYR A CA 1
ATOM 1877 C C . TYR A 1 228 ? 8.727 -16.719 -4.006 1.00 98.62 228 TYR A C 1
ATOM 1879 O O . TYR A 1 228 ? 8.987 -17.519 -3.100 1.00 98.62 228 TYR A O 1
ATOM 1887 N N . ILE A 1 229 ? 8.220 -15.512 -3.785 1.00 98.25 229 ILE A N 1
ATOM 1888 C CA . ILE A 1 229 ? 7.884 -15.046 -2.446 1.00 98.25 229 ILE A CA 1
ATOM 1889 C C . ILE A 1 229 ? 6.363 -15.042 -2.284 1.00 98.25 229 ILE A C 1
ATOM 1891 O O . ILE A 1 229 ? 5.612 -14.545 -3.119 1.00 98.25 229 ILE A O 1
ATOM 1895 N N . ALA A 1 230 ? 5.874 -15.628 -1.189 1.00 98.62 230 ALA A N 1
ATOM 1896 C CA . ALA A 1 230 ? 4.437 -15.777 -0.952 1.00 98.62 230 ALA A CA 1
ATOM 1897 C C . ALA A 1 230 ? 3.692 -14.431 -0.900 1.00 98.62 230 ALA A C 1
ATOM 1899 O O . ALA A 1 230 ? 2.564 -14.344 -1.391 1.00 98.62 230 ALA A O 1
ATOM 1900 N N . ILE A 1 231 ? 4.320 -13.399 -0.324 1.00 98.44 231 ILE A N 1
ATOM 1901 C CA . ILE A 1 231 ? 3.739 -12.053 -0.226 1.00 98.44 231 ILE A CA 1
ATOM 1902 C C . ILE A 1 231 ? 3.682 -11.333 -1.575 1.00 98.44 231 ILE A C 1
ATOM 1904 O O . ILE A 1 231 ? 2.877 -10.424 -1.706 1.00 98.44 231 ILE A O 1
ATOM 1908 N N . ASP A 1 232 ? 4.415 -11.809 -2.583 1.00 98.88 232 ASP A N 1
ATOM 1909 C CA . ASP A 1 232 ? 4.400 -11.256 -3.936 1.00 98.88 232 ASP A CA 1
ATOM 1910 C C . ASP A 1 232 ? 3.488 -12.078 -4.860 1.00 98.88 232 ASP A C 1
ATOM 1912 O O . ASP A 1 232 ? 2.673 -11.510 -5.587 1.00 98.88 232 ASP A O 1
ATOM 1916 N N . GLN A 1 233 ? 3.489 -13.412 -4.755 1.00 98.88 233 GLN A N 1
ATOM 1917 C CA . GLN A 1 233 ? 2.592 -14.269 -5.547 1.00 98.88 233 GLN A CA 1
ATOM 1918 C C . GLN A 1 233 ? 1.120 -14.161 -5.123 1.00 98.88 233 GLN A C 1
ATOM 1920 O O . GLN A 1 233 ? 0.220 -14.186 -5.967 1.00 98.88 233 GLN A O 1
ATOM 1925 N N . GLY A 1 234 ? 0.854 -14.073 -3.816 1.00 98.75 234 GLY A N 1
ATOM 1926 C CA . GLY A 1 234 ? -0.505 -14.030 -3.270 1.00 98.75 234 GLY A CA 1
ATOM 1927 C C . GLY A 1 234 ? -1.334 -12.864 -3.823 1.00 98.75 234 GLY A C 1
ATOM 1928 O O . GLY A 1 234 ? -2.432 -13.101 -4.345 1.00 98.75 234 GLY A O 1
ATOM 1929 N N . PRO A 1 235 ? -0.820 -11.621 -3.773 1.00 98.88 235 PRO A N 1
ATOM 1930 C CA . PRO A 1 235 ? -1.524 -10.469 -4.309 1.00 98.88 235 PRO A CA 1
ATOM 1931 C C . PRO A 1 235 ? -1.791 -10.522 -5.806 1.00 98.88 235 PRO A C 1
ATOM 1933 O O . PRO A 1 235 ? -2.855 -10.064 -6.215 1.00 98.88 235 PRO A O 1
ATOM 1936 N N . ILE A 1 236 ? -0.915 -11.140 -6.609 1.00 98.94 236 ILE A N 1
ATOM 1937 C CA . ILE A 1 236 ? -1.155 -11.289 -8.054 1.00 98.94 236 ILE A CA 1
ATOM 1938 C C . ILE A 1 236 ? -2.480 -12.017 -8.266 1.00 98.94 236 ILE A C 1
ATOM 1940 O O . ILE A 1 236 ? -3.349 -11.548 -8.994 1.00 98.94 236 ILE A O 1
ATOM 1944 N N . ILE A 1 237 ? -2.669 -13.144 -7.579 1.00 98.88 237 ILE A N 1
ATOM 1945 C CA . ILE A 1 237 ? -3.891 -13.944 -7.690 1.00 98.88 237 ILE A CA 1
ATOM 1946 C C . ILE A 1 237 ? -5.087 -13.162 -7.138 1.00 98.88 237 ILE A C 1
ATOM 1948 O O . ILE A 1 237 ? -6.110 -13.033 -7.813 1.00 98.88 237 ILE A O 1
ATOM 1952 N N . GLY A 1 238 ? -4.962 -12.638 -5.915 1.00 98.81 238 GLY A N 1
ATOM 1953 C CA . GLY A 1 238 ? -6.074 -11.998 -5.214 1.00 98.81 238 GLY A CA 1
ATOM 1954 C C . GLY A 1 238 ? -6.573 -10.729 -5.901 1.00 98.81 238 GLY A C 1
ATOM 1955 O O . GLY A 1 238 ? -7.778 -10.546 -6.060 1.00 98.81 238 GLY A O 1
ATOM 1956 N N . MET A 1 239 ? -5.661 -9.878 -6.369 1.00 98.88 239 MET A N 1
ATOM 1957 C CA . MET A 1 239 ? -6.012 -8.620 -7.025 1.00 98.88 239 MET A CA 1
ATOM 1958 C C . MET A 1 239 ? -6.499 -8.833 -8.459 1.00 98.88 239 MET A C 1
ATOM 1960 O O . MET A 1 239 ? -7.432 -8.150 -8.875 1.00 98.88 239 MET A O 1
ATOM 1964 N N . ILE A 1 240 ? -5.962 -9.810 -9.202 1.00 98.88 240 ILE A N 1
ATOM 1965 C CA . ILE A 1 240 ? -6.556 -10.205 -10.490 1.00 98.88 240 ILE A CA 1
ATOM 1966 C C . ILE A 1 240 ? -7.996 -10.680 -10.277 1.00 98.88 240 ILE A C 1
ATOM 1968 O O . ILE A 1 240 ? -8.887 -10.293 -11.031 1.00 98.88 240 ILE A O 1
ATOM 1972 N N . GLU A 1 241 ? -8.258 -11.489 -9.249 1.00 98.88 241 GLU A N 1
ATOM 1973 C CA . GLU A 1 241 ? -9.616 -11.968 -8.993 1.00 98.88 241 GLU A CA 1
ATOM 1974 C C . GLU A 1 241 ? -10.552 -10.845 -8.524 1.00 98.88 241 GLU A C 1
ATOM 1976 O O . GLU A 1 241 ? -11.688 -10.770 -8.990 1.00 98.88 241 GLU A O 1
ATOM 1981 N N . ASN A 1 242 ? -10.075 -9.906 -7.703 1.00 98.81 242 ASN A N 1
ATOM 1982 C CA . ASN A 1 242 ? -10.853 -8.720 -7.344 1.00 98.81 242 ASN A CA 1
ATOM 1983 C C . ASN A 1 242 ? -11.199 -7.857 -8.562 1.00 98.81 242 ASN A C 1
ATOM 1985 O O . ASN A 1 242 ? -12.338 -7.417 -8.683 1.00 98.81 242 ASN A O 1
ATOM 1989 N N . TYR A 1 243 ? -10.267 -7.677 -9.502 1.00 98.69 243 TYR A N 1
ATOM 1990 C CA . TYR A 1 243 ? -10.556 -7.009 -10.772 1.00 98.69 243 TYR A CA 1
ATOM 1991 C C . TYR A 1 243 ? -11.622 -7.755 -11.594 1.00 98.69 243 TYR A C 1
ATOM 1993 O O . TYR A 1 243 ? -12.492 -7.131 -12.198 1.00 98.69 243 TYR A O 1
ATOM 2001 N N . ARG A 1 244 ? -11.560 -9.092 -11.634 1.00 98.50 244 ARG A N 1
ATOM 2002 C CA . ARG A 1 244 ? -12.434 -9.918 -12.484 1.00 98.50 244 ARG A CA 1
ATOM 2003 C C . ARG A 1 244 ? -13.849 -10.086 -11.941 1.00 98.50 244 ARG A C 1
ATOM 2005 O O . ARG A 1 244 ? -14.790 -10.132 -12.731 1.00 98.50 244 ARG A O 1
ATOM 2012 N N . SER A 1 245 ? -13.985 -10.288 -10.635 1.00 97.62 245 SER A N 1
ATOM 2013 C CA . SER A 1 245 ? -15.235 -10.742 -10.014 1.00 97.62 245 SER A CA 1
ATOM 2014 C C . SER A 1 245 ? -15.509 -10.127 -8.646 1.00 97.62 245 SER A C 1
ATOM 2016 O O . SER A 1 245 ? -16.571 -10.382 -8.075 1.00 97.62 245 SER A O 1
ATOM 2018 N N . GLU A 1 246 ? -14.570 -9.339 -8.113 1.00 98.38 246 GLU A N 1
ATOM 2019 C CA . GLU A 1 246 ? -14.677 -8.718 -6.791 1.00 98.38 246 GLU A CA 1
ATOM 2020 C C . GLU A 1 246 ? -14.794 -9.755 -5.657 1.00 98.38 246 GLU A C 1
ATOM 2022 O O . GLU A 1 246 ? -15.326 -9.459 -4.591 1.00 98.38 246 GLU A O 1
ATOM 2027 N N . LEU A 1 247 ? -14.344 -10.998 -5.879 1.00 98.69 247 LEU A N 1
ATOM 2028 C CA . LEU A 1 247 ? -14.608 -12.120 -4.974 1.00 98.69 247 LEU A CA 1
ATOM 2029 C C . LEU A 1 247 ? -14.103 -11.881 -3.548 1.00 98.69 247 LEU A C 1
ATOM 2031 O O . LEU A 1 247 ? -14.867 -12.053 -2.599 1.00 98.69 247 LEU A O 1
ATOM 2035 N N . LEU A 1 248 ? -12.826 -11.521 -3.380 1.00 98.81 248 LEU A N 1
ATOM 2036 C CA . LEU A 1 248 ? -12.237 -11.376 -2.045 1.00 98.81 248 LEU A CA 1
ATOM 2037 C C . LEU A 1 248 ? -12.791 -10.139 -1.340 1.00 98.81 248 LEU A C 1
ATOM 2039 O O . LEU A 1 248 ? -13.104 -10.213 -0.152 1.00 98.81 248 LEU A O 1
ATOM 2043 N N . TRP A 1 249 ? -12.998 -9.056 -2.089 1.00 98.81 249 TRP A N 1
ATOM 2044 C CA . TRP A 1 249 ? -13.706 -7.865 -1.628 1.00 98.81 249 TRP A CA 1
ATOM 2045 C C . TRP A 1 249 ? -15.101 -8.194 -1.102 1.00 98.81 249 TRP A C 1
ATOM 2047 O O . TRP A 1 249 ? -15.413 -7.903 0.050 1.00 98.81 249 TRP A O 1
ATOM 2057 N N . ASN A 1 250 ? -15.925 -8.876 -1.893 1.00 98.69 250 ASN A N 1
ATOM 2058 C CA . ASN A 1 250 ? -17.282 -9.238 -1.495 1.00 98.69 250 ASN A CA 1
ATOM 2059 C C . ASN A 1 250 ? -17.294 -10.160 -0.270 1.00 98.69 250 ASN A C 1
ATOM 2061 O O . ASN A 1 250 ? -18.105 -9.966 0.635 1.00 98.69 250 ASN A O 1
ATOM 2065 N N . LEU A 1 251 ? -16.382 -11.134 -0.203 1.00 98.69 251 LEU A N 1
ATOM 2066 C CA . LEU A 1 251 ? -16.268 -12.028 0.949 1.00 98.69 251 LEU A CA 1
ATOM 2067 C C . LEU A 1 251 ? -15.870 -11.265 2.216 1.00 98.69 251 LEU A C 1
ATOM 2069 O O . LEU A 1 251 ? -16.555 -11.376 3.231 1.00 98.69 251 LEU A O 1
ATOM 2073 N N . PHE A 1 252 ? -14.802 -10.470 2.166 1.00 98.75 252 PHE A N 1
ATOM 2074 C CA . PHE A 1 252 ? -14.302 -9.747 3.331 1.00 98.75 252 PHE A CA 1
ATOM 2075 C C . PHE A 1 252 ? -15.298 -8.691 3.816 1.00 98.75 252 PHE A C 1
ATOM 2077 O O . PHE A 1 252 ? -15.618 -8.652 5.003 1.00 98.75 252 PHE A O 1
ATOM 2084 N N . MET A 1 253 ? -15.848 -7.887 2.902 1.00 98.12 253 MET A N 1
ATOM 2085 C CA . MET A 1 253 ? -16.784 -6.813 3.241 1.00 98.12 253 MET A CA 1
ATOM 2086 C C . MET A 1 253 ? -18.149 -7.330 3.722 1.00 98.12 253 MET A C 1
ATOM 2088 O O . MET A 1 253 ? -18.909 -6.564 4.309 1.00 98.12 253 MET A O 1
ATOM 2092 N N . SER A 1 254 ? -18.463 -8.616 3.510 1.00 98.12 254 SER A N 1
ATOM 2093 C CA . SER A 1 254 ? -19.689 -9.246 4.020 1.00 98.12 254 SER A CA 1
ATOM 2094 C C . SER A 1 254 ? -19.642 -9.623 5.506 1.00 98.12 254 SER A C 1
ATOM 2096 O O . SER A 1 254 ? -20.682 -9.976 6.067 1.00 98.12 254 SER A O 1
ATOM 2098 N N . ASN A 1 255 ? -18.471 -9.555 6.154 1.00 98.38 255 ASN A N 1
ATOM 2099 C CA . ASN A 1 255 ? -18.361 -9.873 7.578 1.00 98.38 255 ASN A CA 1
ATOM 2100 C C . ASN A 1 255 ? -19.087 -8.811 8.430 1.00 98.38 255 ASN A C 1
ATOM 2102 O O . ASN A 1 255 ? -18.922 -7.609 8.186 1.00 98.38 255 ASN A O 1
ATOM 2106 N N . PRO A 1 256 ? -19.894 -9.226 9.427 1.00 97.88 256 PRO A N 1
ATOM 2107 C CA . PRO A 1 256 ? -20.771 -8.325 10.176 1.00 97.88 256 PRO A CA 1
ATOM 2108 C C . PRO A 1 256 ? -20.027 -7.253 10.986 1.00 97.88 256 PRO A C 1
ATOM 2110 O O . PRO A 1 256 ? -20.623 -6.232 11.323 1.00 97.88 256 PRO A O 1
ATOM 2113 N N . GLU A 1 257 ? -18.743 -7.449 11.276 1.00 98.25 257 GLU A N 1
ATOM 2114 C CA . GLU A 1 257 ? -17.893 -6.524 12.027 1.00 98.25 257 GLU A CA 1
ATOM 2115 C C . GLU A 1 257 ? -17.389 -5.336 11.191 1.00 98.25 257 GLU A C 1
ATOM 2117 O O . GLU A 1 257 ? -17.002 -4.304 11.744 1.00 98.25 257 GLU A O 1
ATOM 2122 N N . ILE A 1 258 ? -17.419 -5.438 9.856 1.00 98.00 258 ILE A N 1
ATOM 2123 C CA . ILE A 1 258 ? -16.811 -4.435 8.972 1.00 98.00 258 ILE A CA 1
ATOM 2124 C C . ILE A 1 258 ? -17.609 -3.132 8.945 1.00 98.00 258 ILE A C 1
ATOM 2126 O O . ILE A 1 258 ? -17.023 -2.061 9.096 1.00 98.00 258 ILE A O 1
ATOM 2130 N N . GLN A 1 259 ? -18.934 -3.187 8.778 1.00 96.75 259 GLN A N 1
ATOM 2131 C CA . GLN A 1 259 ? -19.744 -1.964 8.719 1.00 96.75 259 GLN A CA 1
ATOM 2132 C C . GLN A 1 259 ? -19.715 -1.171 10.041 1.00 96.75 259 GLN A C 1
ATOM 2134 O O . GLN A 1 259 ? -19.455 0.031 9.981 1.00 96.75 259 GLN A O 1
ATOM 2139 N N . PRO A 1 260 ? -19.879 -1.793 11.229 1.00 98.19 260 PRO A N 1
ATOM 2140 C CA . PRO A 1 260 ? -19.715 -1.089 12.501 1.00 98.19 260 PRO A CA 1
ATOM 2141 C C . PRO A 1 260 ? -18.340 -0.432 12.656 1.00 98.19 260 PRO A C 1
ATOM 2143 O O . PRO A 1 260 ? -18.255 0.689 13.152 1.00 98.19 260 PRO A O 1
ATOM 2146 N N . MET A 1 261 ? -17.268 -1.095 12.208 1.00 98.19 261 MET A N 1
ATOM 2147 C CA . MET A 1 261 ? -15.919 -0.526 12.225 1.00 98.19 261 MET A CA 1
ATOM 2148 C C . MET A 1 261 ? -15.808 0.713 11.327 1.00 98.19 261 MET A C 1
ATOM 2150 O O . MET A 1 261 ? -15.286 1.738 11.768 1.00 98.19 261 MET A O 1
ATOM 2154 N N . LEU A 1 262 ? -16.335 0.652 10.101 1.00 97.44 262 LEU A N 1
ATOM 2155 C CA . LEU A 1 262 ? -16.345 1.789 9.177 1.00 97.44 262 LEU A CA 1
ATOM 2156 C C . LEU A 1 262 ? -17.087 2.987 9.779 1.00 97.44 262 LEU A C 1
ATOM 2158 O O . LEU A 1 262 ? -16.551 4.099 9.793 1.00 97.44 262 LEU A O 1
ATOM 2162 N N . ASP A 1 263 ? -18.280 2.748 10.326 1.00 96.75 263 ASP A N 1
ATOM 2163 C CA . ASP A 1 263 ? -19.100 3.776 10.969 1.00 96.75 263 ASP A CA 1
ATOM 2164 C C . ASP A 1 263 ? -18.367 4.396 12.168 1.00 96.75 263 ASP A C 1
ATOM 2166 O O . ASP A 1 263 ? -18.365 5.615 12.345 1.00 96.75 263 ASP A O 1
ATOM 2170 N N . ALA A 1 264 ? -17.693 3.567 12.971 1.00 97.75 264 ALA A N 1
ATOM 2171 C CA . ALA A 1 264 ? -16.968 4.001 14.157 1.00 97.75 264 ALA A CA 1
ATOM 2172 C C . ALA A 1 264 ? -15.725 4.850 13.833 1.00 97.75 264 ALA A C 1
ATOM 2174 O O . ALA A 1 264 ? -15.384 5.757 14.596 1.00 97.75 264 ALA A O 1
ATOM 2175 N N . ILE A 1 265 ? -15.053 4.580 12.710 1.00 97.25 265 ILE A N 1
ATOM 2176 C CA . ILE A 1 265 ? -13.931 5.396 12.217 1.00 97.25 265 ILE A CA 1
ATOM 2177 C C . ILE A 1 265 ? -14.429 6.682 11.535 1.00 97.25 265 ILE A C 1
ATOM 2179 O O . ILE A 1 265 ? -13.711 7.686 11.508 1.00 97.25 265 ILE A O 1
ATOM 2183 N N . GLY A 1 266 ? -15.659 6.674 11.016 1.00 95.69 266 GLY A N 1
ATOM 2184 C CA . GLY A 1 266 ? -16.238 7.776 10.251 1.00 95.69 266 GLY A CA 1
ATOM 2185 C C . GLY A 1 266 ? -15.975 7.674 8.748 1.00 95.69 266 GLY A C 1
ATOM 2186 O O . GLY A 1 266 ? -15.882 8.698 8.072 1.00 95.69 266 GLY A O 1
ATOM 2187 N N . PHE A 1 267 ? -15.836 6.454 8.220 1.00 94.50 267 PHE A N 1
ATOM 2188 C CA . PHE A 1 267 ? -15.823 6.233 6.778 1.00 94.50 267 PHE A CA 1
ATOM 2189 C C . PHE A 1 267 ? -17.181 6.577 6.164 1.00 94.50 267 PHE A C 1
ATOM 2191 O O . PHE A 1 267 ? -18.240 6.332 6.737 1.00 94.50 267 PHE A O 1
ATOM 2198 N N . THR A 1 268 ? -17.148 7.104 4.948 1.00 88.31 268 THR A N 1
ATOM 2199 C CA . THR A 1 268 ? -18.329 7.436 4.157 1.00 88.31 268 THR A CA 1
ATOM 2200 C C . THR A 1 268 ? -18.285 6.718 2.813 1.00 88.31 268 THR A C 1
ATOM 2202 O O . THR A 1 268 ? -17.218 6.376 2.295 1.00 88.31 268 THR A O 1
ATOM 2205 N N . THR A 1 269 ? -19.468 6.471 2.250 1.00 73.19 269 THR A N 1
ATOM 2206 C CA . THR A 1 269 ? -19.641 5.858 0.924 1.00 73.19 269 THR A CA 1
ATOM 2207 C C . THR A 1 269 ? -19.613 6.871 -0.214 1.00 73.19 269 THR A C 1
ATOM 2209 O O . THR A 1 269 ? -19.712 6.498 -1.382 1.00 73.19 269 THR A O 1
ATOM 2212 N N . VAL A 1 270 ? -19.492 8.157 0.113 1.00 57.34 270 VAL A N 1
ATOM 2213 C CA . VAL A 1 270 ? -19.405 9.221 -0.879 1.00 57.34 270 VAL A CA 1
ATOM 2214 C C . VAL A 1 270 ? -17.978 9.222 -1.405 1.00 57.34 270 VAL A C 1
ATOM 2216 O O . VAL A 1 270 ? -17.038 9.359 -0.626 1.00 57.34 270 VAL A O 1
ATOM 2219 N N . GLY A 1 271 ? -17.802 9.077 -2.719 1.00 49.00 271 GLY A N 1
ATOM 2220 C CA . GLY A 1 271 ? -16.542 9.467 -3.332 1.00 49.00 271 GLY A CA 1
ATOM 2221 C C . GLY A 1 271 ? -16.309 10.933 -2.991 1.00 49.00 271 GLY A C 1
ATOM 2222 O O . GLY A 1 271 ? -17.117 11.786 -3.362 1.00 49.00 271 GLY A O 1
ATOM 2223 N N . ILE A 1 272 ? -15.239 11.246 -2.258 1.00 45.47 272 ILE A N 1
ATOM 2224 C CA . ILE A 1 272 ? -14.643 12.575 -2.407 1.00 45.47 272 ILE A CA 1
ATOM 2225 C C . ILE A 1 272 ? -14.427 12.704 -3.917 1.00 45.47 272 ILE A C 1
ATOM 2227 O O . ILE A 1 272 ? -13.810 11.815 -4.498 1.00 45.47 272 ILE A O 1
ATOM 2231 N N . ALA A 1 273 ? -15.094 13.688 -4.527 1.00 38.72 273 ALA A N 1
ATOM 2232 C CA . ALA A 1 273 ? -15.195 13.862 -5.972 1.00 38.72 273 ALA A CA 1
ATOM 2233 C C . ALA A 1 273 ? -13.842 13.649 -6.672 1.00 38.72 273 ALA A C 1
ATOM 2235 O O . ALA A 1 273 ? -12.805 13.896 -6.068 1.00 38.72 273 ALA A O 1
ATOM 2236 N N . ASP A 1 274 ? -13.874 13.244 -7.945 1.00 41.94 274 ASP A N 1
ATOM 2237 C CA . ASP A 1 274 ? -12.718 12.955 -8.820 1.00 41.94 274 ASP A CA 1
ATOM 2238 C C . ASP A 1 274 ? -11.684 14.093 -8.976 1.00 41.94 274 ASP A C 1
ATOM 2240 O O . ASP A 1 274 ? -10.716 13.959 -9.720 1.00 41.94 274 ASP A O 1
ATOM 2244 N N . ASP A 1 275 ? -11.847 15.196 -8.254 1.00 41.31 275 ASP A N 1
ATOM 2245 C CA . ASP A 1 275 ? -10.869 16.257 -8.137 1.00 41.31 275 ASP A CA 1
ATOM 2246 C C . ASP A 1 275 ? -10.431 16.392 -6.670 1.00 41.31 275 ASP A C 1
ATOM 2248 O O . ASP A 1 275 ? -11.259 16.256 -5.757 1.00 41.31 275 ASP A O 1
ATOM 2252 N N . PRO A 1 276 ? -9.153 16.747 -6.394 1.00 45.28 276 PRO A N 1
ATOM 2253 C CA . PRO A 1 276 ? -8.806 17.288 -5.079 1.00 45.28 276 PRO A CA 1
ATOM 2254 C C . PRO A 1 276 ? -9.852 18.353 -4.728 1.00 45.28 276 PRO A C 1
ATOM 2256 O O . PRO A 1 276 ? -10.393 18.948 -5.659 1.00 45.28 276 PRO A O 1
ATOM 2259 N N . PRO A 1 277 ? -10.177 18.635 -3.451 1.00 47.94 277 PRO A N 1
ATOM 2260 C CA . PRO A 1 277 ? -10.995 19.800 -3.144 1.00 47.94 277 PRO A CA 1
ATOM 2261 C C . PRO A 1 277 ? -10.302 21.008 -3.777 1.00 47.94 277 PRO A C 1
ATOM 2263 O O . PRO A 1 277 ? -9.324 21.532 -3.239 1.00 47.94 277 PRO A O 1
ATOM 2266 N N . VAL A 1 278 ? -10.750 21.377 -4.981 1.00 49.47 278 VAL A N 1
ATOM 2267 C CA . VAL A 1 278 ? -10.207 22.476 -5.751 1.00 49.47 278 VAL A CA 1
ATOM 2268 C C . VAL A 1 278 ? -10.553 23.621 -4.855 1.00 49.47 278 VAL A C 1
ATOM 2270 O O . VAL A 1 278 ? -11.731 23.876 -4.598 1.00 49.47 278 VAL A O 1
ATOM 2273 N N . ALA A 1 279 ? -9.536 24.224 -4.259 1.00 53.69 279 ALA A N 1
ATOM 2274 C CA . ALA A 1 279 ? -9.762 25.359 -3.408 1.00 53.69 279 ALA A CA 1
ATOM 2275 C C . ALA A 1 279 ? -10.496 26.379 -4.263 1.00 53.69 279 ALA A C 1
ATOM 2277 O O . ALA A 1 279 ? -9.892 26.995 -5.119 1.00 53.69 279 ALA A O 1
ATOM 2278 N N . THR A 1 280 ? -11.807 26.539 -4.093 1.00 60.59 280 THR A N 1
ATOM 2279 C CA . THR A 1 280 ? -12.620 27.331 -5.032 1.00 60.59 280 THR A CA 1
ATOM 2280 C C . THR A 1 280 ? -12.253 28.811 -4.992 1.00 60.59 280 THR A C 1
ATOM 2282 O O . THR A 1 280 ? -12.748 29.612 -5.780 1.00 60.59 280 THR A O 1
ATOM 2285 N N . THR A 1 281 ? -11.406 29.192 -4.037 1.00 78.31 281 THR A N 1
ATOM 2286 C CA . THR A 1 281 ? -10.886 30.533 -3.854 1.00 78.31 281 THR A CA 1
ATOM 2287 C C . THR A 1 281 ? -9.405 30.484 -3.508 1.00 78.31 281 THR A C 1
ATOM 2289 O O . THR A 1 281 ? -8.912 29.539 -2.889 1.00 78.31 281 THR A O 1
ATOM 2292 N N . PHE A 1 282 ? -8.696 31.549 -3.875 1.00 89.94 282 PHE A N 1
ATOM 2293 C CA . PHE A 1 282 ? -7.343 31.766 -3.396 1.00 89.94 282 PHE A CA 1
ATOM 2294 C C . PHE A 1 282 ? -7.343 31.991 -1.880 1.00 89.94 282 PHE A C 1
ATOM 2296 O O . PHE A 1 282 ? -8.054 32.861 -1.364 1.00 89.94 282 PHE A O 1
ATOM 2303 N N . ALA A 1 283 ? -6.497 31.257 -1.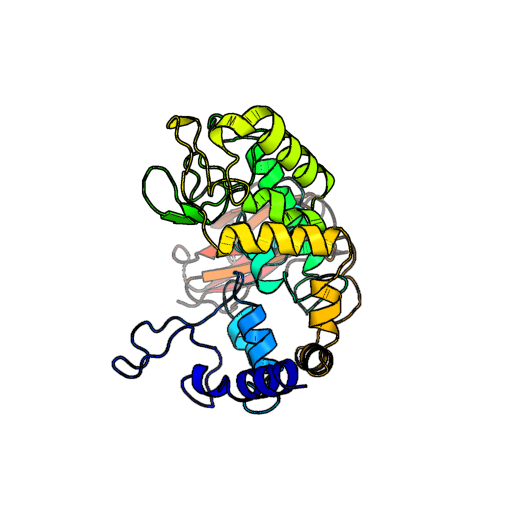161 1.00 90.38 283 ALA A N 1
ATOM 2304 C CA . ALA A 1 283 ? -6.364 31.390 0.283 1.00 90.38 283 ALA A CA 1
ATOM 2305 C C . ALA A 1 283 ? -4.898 31.485 0.708 1.00 90.38 283 ALA A C 1
ATOM 2307 O O . ALA A 1 283 ? -4.019 30.842 0.154 1.00 90.38 283 ALA A O 1
ATOM 2308 N N . LEU A 1 284 ? -4.650 32.292 1.739 1.00 95.12 284 LEU A N 1
ATOM 2309 C CA . LEU A 1 284 ? -3.423 32.264 2.530 1.00 95.12 284 LEU A CA 1
ATOM 2310 C C . LEU A 1 284 ? -3.864 32.095 3.979 1.00 95.12 284 LEU A C 1
ATOM 2312 O O . LEU A 1 284 ? -4.591 32.956 4.507 1.00 95.12 284 LEU A O 1
ATOM 2316 N N . GLU A 1 285 ? -3.481 30.988 4.595 1.00 91.19 285 GLU A N 1
ATOM 2317 C CA . GLU A 1 285 ? -3.807 30.668 5.980 1.00 91.19 285 GLU A CA 1
ATOM 2318 C C . GLU A 1 285 ? -2.827 31.316 6.948 1.00 91.19 285 GLU A C 1
ATOM 2320 O O . GLU A 1 285 ? -1.758 31.789 6.566 1.00 91.19 285 GLU A O 1
ATOM 2325 N N . GLN A 1 286 ? -3.226 31.366 8.217 1.00 96.62 286 GLN A N 1
ATOM 2326 C CA . GLN A 1 286 ? -2.320 31.759 9.280 1.00 96.62 286 GLN A CA 1
ATOM 2327 C C . GLN A 1 286 ? -1.262 30.666 9.462 1.00 96.62 286 GLN A C 1
ATOM 2329 O O . GLN A 1 286 ? -1.619 29.507 9.641 1.00 96.62 286 GLN A O 1
ATOM 2334 N N . ASN A 1 287 ? 0.020 31.037 9.447 1.00 92.44 287 ASN A N 1
ATOM 2335 C CA . ASN A 1 287 ? 1.110 30.109 9.721 1.00 92.44 287 ASN A CA 1
ATOM 2336 C C . ASN A 1 287 ? 0.907 29.391 11.066 1.00 92.44 287 ASN A C 1
ATOM 2338 O O . ASN A 1 287 ? 0.418 30.002 12.022 1.00 92.44 287 ASN A O 1
ATOM 2342 N N . PHE A 1 288 ? 1.298 28.121 11.135 1.00 83.56 288 PHE A N 1
ATOM 2343 C CA . PHE A 1 288 ? 1.186 27.311 12.343 1.00 83.56 288 PHE A CA 1
ATOM 2344 C C . PHE A 1 288 ? 2.504 26.572 12.634 1.00 83.56 288 PHE A C 1
ATOM 2346 O O . PHE A 1 288 ? 3.084 25.987 11.718 1.00 83.56 288 PHE A O 1
ATOM 2353 N N . PRO A 1 289 ? 2.993 26.587 13.889 1.00 86.31 289 PRO A N 1
ATOM 2354 C CA . PRO A 1 289 ? 2.480 27.374 15.018 1.00 86.31 289 PRO A CA 1
ATOM 2355 C C . PRO A 1 289 ? 2.647 28.895 14.800 1.00 86.31 289 PRO A C 1
ATOM 2357 O O . PRO A 1 289 ? 3.426 29.322 13.948 1.00 86.31 289 PRO A O 1
ATOM 2360 N N . ASN A 1 290 ? 1.882 29.719 15.525 1.00 85.56 290 ASN A N 1
ATOM 2361 C CA . ASN A 1 290 ? 2.070 31.174 15.617 1.00 85.56 290 ASN A CA 1
ATOM 2362 C C . ASN A 1 290 ? 1.520 31.690 16.968 1.00 85.56 290 ASN A C 1
ATOM 2364 O O . ASN A 1 290 ? 0.299 31.685 17.142 1.00 85.56 290 ASN A O 1
ATOM 2368 N N . PRO A 1 291 ? 2.357 32.155 17.916 1.00 94.56 291 PRO A N 1
ATOM 2369 C CA . PRO A 1 291 ? 3.804 32.336 17.796 1.00 94.56 291 PRO A CA 1
ATOM 2370 C C . PRO A 1 291 ? 4.556 31.018 17.573 1.00 94.56 291 PRO A C 1
ATOM 2372 O O . PRO A 1 291 ? 4.057 29.959 17.942 1.00 94.56 291 PRO A O 1
ATOM 2375 N N . PHE A 1 292 ? 5.737 31.076 16.965 1.00 93.50 292 PHE A N 1
ATOM 2376 C CA . PHE A 1 292 ? 6.567 29.898 16.698 1.00 93.50 292 PHE A CA 1
ATOM 2377 C C . PHE A 1 292 ? 7.995 30.079 17.195 1.00 93.50 292 PHE A C 1
ATOM 2379 O O . PHE A 1 292 ? 8.456 31.210 17.327 1.00 93.50 292 PHE A O 1
ATOM 2386 N N . ASN A 1 293 ? 8.684 28.961 17.433 1.00 90.88 293 ASN A N 1
ATOM 2387 C CA . ASN A 1 293 ? 10.105 28.912 17.763 1.00 90.88 293 ASN A CA 1
ATOM 2388 C C . ASN A 1 293 ? 10.836 28.048 16.727 1.00 90.88 293 ASN A C 1
ATOM 2390 O O . 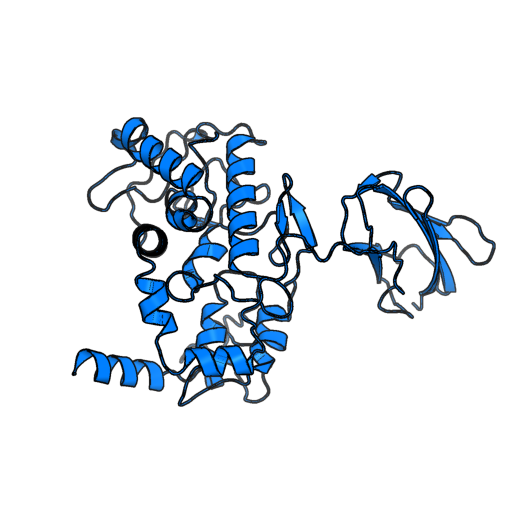ASN A 1 293 ? 10.491 26.883 16.541 1.00 90.88 293 ASN A O 1
ATOM 2394 N N . GLY A 1 294 ? 11.815 28.630 16.035 1.00 88.19 294 GLY A N 1
ATOM 2395 C CA . GLY A 1 294 ? 12.642 27.949 15.033 1.00 88.19 294 GLY A CA 1
ATOM 2396 C C . GLY A 1 294 ? 11.946 27.711 13.691 1.00 88.19 294 GLY A C 1
ATOM 2397 O O . GLY A 1 294 ? 12.446 28.166 12.668 1.00 88.19 294 GLY A O 1
ATOM 2398 N N . GLU A 1 295 ? 10.785 27.057 13.675 1.00 92.38 295 GLU A N 1
ATOM 2399 C CA . GLU A 1 295 ? 10.113 26.635 12.440 1.00 92.38 295 GLU A CA 1
ATOM 2400 C C . GLU A 1 295 ? 8.601 26.872 12.448 1.00 92.38 295 GLU A C 1
ATOM 2402 O O . GLU A 1 295 ? 7.943 26.851 13.488 1.00 92.38 295 GLU A O 1
ATOM 2407 N N . THR A 1 296 ? 8.034 27.091 11.264 1.00 91.94 296 THR A N 1
ATOM 2408 C CA . THR A 1 296 ? 6.584 27.210 11.063 1.00 91.94 296 THR A CA 1
ATOM 2409 C C . THR A 1 296 ? 6.194 26.743 9.665 1.00 91.94 296 THR A C 1
ATOM 2411 O O . THR A 1 296 ? 7.044 26.634 8.780 1.00 91.94 296 THR A O 1
ATOM 2414 N N . ILE A 1 297 ? 4.911 26.471 9.452 1.00 91.56 297 ILE A N 1
ATOM 2415 C CA . ILE A 1 297 ? 4.355 26.081 8.156 1.00 91.56 297 ILE A CA 1
ATOM 2416 C C . ILE A 1 297 ? 3.392 27.169 7.690 1.00 91.56 297 ILE A C 1
ATOM 2418 O O . ILE A 1 297 ? 2.530 27.610 8.449 1.00 91.56 297 ILE A O 1
ATOM 2422 N N . ILE A 1 298 ? 3.531 27.598 6.436 1.00 94.56 298 ILE A N 1
ATOM 2423 C CA . ILE A 1 298 ? 2.579 28.479 5.753 1.00 94.56 298 ILE A CA 1
ATOM 2424 C C . ILE A 1 298 ? 1.758 27.631 4.785 1.00 94.56 298 ILE A C 1
ATOM 2426 O O . ILE A 1 298 ? 2.327 27.004 3.894 1.00 94.56 298 ILE A O 1
ATOM 2430 N N . ARG A 1 299 ? 0.430 27.650 4.933 1.00 89.19 299 ARG A N 1
ATOM 2431 C CA . ARG A 1 299 ? -0.506 26.997 4.007 1.00 89.19 299 ARG A CA 1
ATOM 2432 C C . ARG A 1 299 ? -1.174 28.016 3.095 1.00 89.19 299 ARG A C 1
ATOM 2434 O O . ARG A 1 299 ? -1.558 29.102 3.544 1.00 89.19 299 ARG A O 1
ATOM 2441 N N . PHE A 1 300 ? -1.317 27.680 1.822 1.00 93.38 300 PHE A N 1
ATOM 2442 C CA . PHE A 1 300 ? -2.033 28.496 0.849 1.00 93.38 300 PHE A CA 1
ATOM 2443 C C . PHE A 1 300 ? -2.767 27.619 -0.155 1.00 93.38 300 PHE A C 1
ATOM 2445 O O . PHE A 1 300 ? -2.355 26.493 -0.407 1.00 93.38 300 PHE A O 1
ATOM 2452 N N . SER A 1 301 ? -3.832 28.143 -0.749 1.00 89.06 301 SER A N 1
ATOM 2453 C CA . SER A 1 301 ? -4.648 27.395 -1.698 1.00 89.06 301 SER A CA 1
ATOM 2454 C C . SER A 1 301 ? -4.860 28.168 -2.991 1.00 89.06 301 SER A C 1
ATOM 2456 O O . SER A 1 301 ? -5.006 29.393 -2.965 1.00 89.06 301 SER A O 1
ATOM 2458 N N . LEU A 1 302 ? -4.867 27.442 -4.108 1.00 88.62 302 LEU A N 1
ATOM 2459 C CA . LEU A 1 302 ? -4.983 27.957 -5.468 1.00 88.62 302 LEU A CA 1
ATOM 2460 C C . LEU A 1 302 ? -6.195 27.308 -6.171 1.00 88.62 302 LEU A C 1
ATOM 2462 O O . LEU A 1 302 ? -6.250 26.081 -6.235 1.00 88.62 302 LEU A O 1
ATOM 2466 N N . PRO A 1 303 ? -7.144 28.082 -6.729 1.00 82.31 303 PRO A N 1
ATOM 2467 C CA . PRO A 1 303 ? -8.264 27.548 -7.514 1.00 82.31 303 PRO A CA 1
ATOM 2468 C C . PRO A 1 303 ? -7.865 27.032 -8.892 1.00 82.31 303 PRO A C 1
ATOM 2470 O O . PRO A 1 303 ? -8.596 26.254 -9.493 1.00 82.31 303 PRO A O 1
ATOM 2473 N N . GLN A 1 304 ? -6.715 27.464 -9.396 1.00 81.44 304 GLN A N 1
ATOM 2474 C CA . GLN A 1 304 ? -6.164 27.067 -10.683 1.00 81.44 304 GLN A CA 1
ATOM 2475 C C . GLN A 1 304 ? -4.636 27.078 -10.606 1.00 81.44 304 GLN A C 1
ATOM 2477 O O . GLN A 1 304 ? -4.063 27.630 -9.664 1.00 81.44 304 GLN A O 1
ATOM 2482 N N . SER A 1 305 ? -3.978 26.469 -11.589 1.00 82.25 305 SER A N 1
ATOM 2483 C CA . SER A 1 305 ? -2.519 26.486 -11.682 1.00 82.25 305 SER A CA 1
ATOM 2484 C C . SER A 1 305 ? -2.001 27.915 -11.847 1.00 82.25 305 SER A C 1
ATOM 2486 O O . SER A 1 305 ? -2.445 28.631 -12.739 1.00 82.25 305 SER A O 1
ATOM 2488 N N . GLU A 1 306 ? -1.047 28.315 -11.011 1.00 92.69 306 GLU A N 1
ATOM 2489 C CA . GLU A 1 306 ? -0.514 29.676 -10.968 1.00 92.69 306 GLU A CA 1
ATOM 2490 C C . GLU A 1 306 ? 0.987 29.692 -10.685 1.00 92.69 306 GLU A C 1
ATOM 2492 O O . GLU A 1 306 ? 1.557 28.774 -10.092 1.00 92.69 306 GLU A O 1
ATOM 2497 N N . THR A 1 307 ? 1.639 30.785 -11.077 1.00 90.62 307 THR A N 1
ATOM 2498 C CA . THR A 1 307 ? 3.025 31.048 -10.678 1.00 90.62 307 THR A CA 1
ATOM 2499 C C . THR A 1 307 ? 3.036 31.780 -9.345 1.00 90.62 307 THR A C 1
ATOM 2501 O O . THR A 1 307 ? 2.534 32.897 -9.236 1.00 90.62 307 THR A O 1
ATOM 2504 N N . VAL A 1 308 ? 3.621 31.147 -8.330 1.00 95.69 308 VAL A N 1
ATOM 2505 C CA . VAL A 1 308 ? 3.623 31.624 -6.949 1.00 95.69 308 VAL A CA 1
ATOM 2506 C C . VAL A 1 308 ? 4.969 32.240 -6.589 1.00 95.69 308 VAL A C 1
ATOM 2508 O O . VAL A 1 308 ? 6.032 31.671 -6.848 1.00 95.69 308 VAL A O 1
ATOM 2511 N N . THR A 1 309 ? 4.910 33.380 -5.907 1.00 97.12 309 THR A N 1
ATOM 2512 C CA . THR A 1 309 ? 6.025 33.970 -5.163 1.00 97.12 309 THR A CA 1
ATOM 2513 C C . THR A 1 309 ? 5.613 34.148 -3.703 1.00 97.12 309 THR A C 1
ATOM 2515 O O . THR A 1 309 ? 4.557 34.714 -3.421 1.00 97.12 309 THR A O 1
ATOM 2518 N N . LEU A 1 310 ? 6.448 33.674 -2.773 1.00 97.12 310 LEU A N 1
ATOM 2519 C CA . LEU A 1 310 ? 6.246 33.797 -1.326 1.00 97.12 310 LEU A CA 1
ATOM 2520 C C . LEU A 1 310 ? 7.464 34.472 -0.698 1.00 97.12 310 LEU A C 1
ATOM 2522 O O . LEU A 1 310 ? 8.589 33.976 -0.787 1.00 97.12 310 LEU A O 1
ATOM 2526 N N . GLU A 1 311 ? 7.232 35.599 -0.038 1.00 97.25 311 GLU A N 1
ATOM 2527 C CA . GLU A 1 311 ? 8.274 36.470 0.506 1.00 97.25 311 GLU A CA 1
ATOM 2528 C C . GLU A 1 311 ? 7.998 36.807 1.972 1.00 97.25 311 GLU A C 1
ATOM 2530 O O . GLU A 1 311 ? 6.844 36.858 2.395 1.00 97.25 311 GLU A O 1
ATOM 2535 N N . ILE A 1 312 ? 9.059 37.071 2.738 1.00 96.56 312 ILE A N 1
ATOM 2536 C CA . ILE A 1 312 ? 8.992 37.501 4.139 1.00 96.56 312 ILE A CA 1
ATOM 2537 C C . ILE A 1 312 ? 9.563 38.916 4.265 1.00 96.56 312 ILE A C 1
ATOM 2539 O O . ILE A 1 312 ? 10.628 39.214 3.717 1.00 96.56 312 ILE A O 1
ATOM 2543 N N . PHE A 1 313 ? 8.880 39.758 5.037 1.00 96.69 313 PHE A N 1
ATOM 2544 C CA . PHE A 1 313 ? 9.182 41.162 5.302 1.00 96.69 313 PHE A CA 1
ATOM 2545 C C . PHE A 1 313 ? 9.297 41.433 6.805 1.00 96.69 313 PHE A C 1
ATOM 2547 O O . PHE A 1 313 ? 8.623 40.787 7.614 1.00 96.69 313 PHE A O 1
ATOM 2554 N N . ASN A 1 314 ? 10.128 42.405 7.177 1.00 95.00 314 ASN A N 1
ATOM 2555 C CA . ASN A 1 314 ? 10.185 42.937 8.541 1.00 95.00 314 ASN A CA 1
ATOM 2556 C C . ASN A 1 314 ? 9.110 44.023 8.776 1.00 95.00 314 ASN A C 1
ATOM 2558 O O . ASN A 1 314 ? 8.314 44.343 7.891 1.00 95.00 314 ASN A O 1
ATOM 2562 N N . THR A 1 315 ? 9.078 44.610 9.976 1.00 94.19 315 THR A N 1
ATOM 2563 C CA . THR A 1 315 ? 8.118 45.669 10.350 1.00 94.19 315 THR A CA 1
ATOM 2564 C C . THR A 1 315 ? 8.321 46.996 9.616 1.00 94.19 315 THR A C 1
ATOM 2566 O O . THR A 1 315 ? 7.399 47.807 9.593 1.00 94.19 315 THR A O 1
ATOM 2569 N N . LEU A 1 316 ? 9.487 47.212 8.999 1.00 93.69 316 LEU A N 1
ATOM 2570 C CA . LEU A 1 316 ? 9.782 48.372 8.151 1.00 93.69 316 LEU A CA 1
ATOM 2571 C C . LEU A 1 316 ? 9.347 48.155 6.689 1.00 93.69 316 LEU A C 1
ATOM 2573 O O . LEU A 1 316 ? 9.461 49.066 5.875 1.00 93.69 316 LEU A O 1
ATOM 2577 N N . GLY A 1 317 ? 8.836 46.965 6.350 1.00 90.31 317 GLY A N 1
ATOM 2578 C CA . GLY A 1 317 ? 8.437 46.604 4.988 1.00 90.31 317 GLY A CA 1
ATOM 2579 C C . GLY A 1 317 ? 9.598 46.158 4.097 1.00 90.31 317 GLY A C 1
ATOM 2580 O O . GLY A 1 317 ? 9.411 45.970 2.896 1.00 90.31 317 GLY A O 1
ATOM 2581 N N . GLU A 1 318 ? 10.789 45.955 4.657 1.00 92.38 318 GLU A N 1
ATOM 2582 C CA . GLU A 1 318 ? 11.949 45.466 3.915 1.00 92.38 318 GLU A CA 1
ATOM 2583 C C . GLU A 1 318 ? 11.852 43.950 3.741 1.00 92.38 318 GLU A C 1
ATOM 2585 O O . GLU A 1 318 ? 11.552 43.215 4.687 1.00 92.38 318 GLU A O 1
ATOM 2590 N N . ARG A 1 319 ? 12.122 43.460 2.526 1.00 95.62 319 ARG A N 1
ATOM 2591 C CA . ARG A 1 319 ? 12.134 42.024 2.233 1.00 95.62 319 ARG A CA 1
ATOM 2592 C C . ARG A 1 319 ? 13.365 41.379 2.862 1.00 95.62 319 ARG A C 1
ATOM 2594 O O . ARG A 1 319 ? 14.484 41.624 2.423 1.00 95.62 319 ARG A O 1
ATOM 2601 N N . VAL A 1 320 ? 13.148 40.496 3.829 1.00 94.38 320 VAL A N 1
ATOM 2602 C CA . VAL A 1 320 ? 14.218 39.767 4.529 1.00 94.38 320 VAL A CA 1
ATOM 2603 C C . VAL A 1 320 ? 14.447 38.368 3.964 1.00 94.38 320 VAL A C 1
ATOM 2605 O O . VAL A 1 320 ? 15.503 37.779 4.175 1.00 94.38 320 VAL A O 1
ATOM 2608 N N . SER A 1 321 ? 13.475 37.809 3.236 1.00 92.94 321 SER A N 1
ATOM 2609 C CA . SER A 1 321 ? 13.639 36.505 2.596 1.00 92.94 321 SER A CA 1
ATOM 2610 C C . SER A 1 321 ? 12.698 36.305 1.415 1.00 92.94 321 SER A C 1
ATOM 2612 O O . SER A 1 321 ? 11.589 36.836 1.395 1.00 92.94 321 SER A O 1
ATOM 2614 N N . LYS A 1 322 ? 13.142 35.516 0.436 1.00 92.81 322 LYS A N 1
ATOM 2615 C CA . LYS A 1 322 ? 12.300 34.968 -0.626 1.00 92.81 322 LYS A CA 1
ATOM 2616 C C . LYS A 1 322 ? 12.301 33.451 -0.464 1.00 92.81 322 LYS A C 1
ATOM 2618 O O . LYS A 1 322 ? 13.363 32.837 -0.476 1.00 92.81 322 LYS A O 1
ATOM 2623 N N . ILE A 1 323 ? 11.126 32.895 -0.209 1.00 94.38 323 ILE A N 1
ATOM 2624 C CA . ILE A 1 323 ? 10.932 31.479 0.111 1.00 94.38 323 ILE A CA 1
ATOM 2625 C C . ILE A 1 323 ? 10.574 30.703 -1.150 1.00 94.38 323 ILE A C 1
ATOM 2627 O O . ILE A 1 323 ? 11.124 29.637 -1.397 1.00 94.38 323 ILE A O 1
ATOM 2631 N N . ILE A 1 324 ? 9.681 31.269 -1.959 1.00 94.25 324 ILE A N 1
ATOM 2632 C CA . ILE A 1 324 ? 9.304 30.748 -3.270 1.00 94.25 324 ILE A CA 1
ATOM 2633 C C . ILE A 1 324 ? 9.527 31.878 -4.272 1.00 94.25 324 ILE A C 1
ATOM 2635 O O . ILE A 1 324 ? 9.064 32.998 -4.047 1.00 94.25 324 ILE A O 1
ATOM 2639 N N . GLU A 1 325 ? 10.234 31.592 -5.362 1.00 93.88 325 GLU A N 1
ATOM 2640 C CA . GLU A 1 325 ? 10.531 32.553 -6.424 1.00 93.88 325 GLU A CA 1
ATOM 2641 C C . GLU A 1 325 ? 9.937 32.091 -7.750 1.00 93.88 325 GLU A C 1
ATOM 2643 O O . GLU A 1 325 ? 10.482 31.186 -8.374 1.00 93.88 325 GLU A O 1
ATOM 2648 N N . ASN A 1 326 ? 8.834 32.723 -8.170 1.00 89.94 326 ASN A N 1
ATOM 2649 C CA . ASN A 1 326 ? 8.183 32.507 -9.466 1.00 89.94 326 ASN A CA 1
ATOM 2650 C C . ASN A 1 326 ? 8.083 31.026 -9.866 1.00 89.94 326 ASN A C 1
ATOM 2652 O O . ASN A 1 326 ? 8.422 30.641 -10.986 1.00 89.94 326 ASN A O 1
ATOM 2656 N N . LYS A 1 327 ? 7.632 30.184 -8.936 1.00 87.50 327 LYS A N 1
ATOM 2657 C CA . LYS A 1 327 ? 7.512 28.745 -9.162 1.00 87.50 327 LYS A CA 1
ATOM 2658 C C . LYS A 1 327 ? 6.079 28.418 -9.560 1.00 87.50 327 LYS A C 1
ATOM 2660 O O . LYS A 1 327 ? 5.149 28.884 -8.912 1.00 87.50 327 LYS A O 1
ATOM 2665 N N . ALA A 1 328 ? 5.900 27.614 -10.602 1.00 85.81 328 ALA A N 1
ATOM 2666 C CA . ALA A 1 328 ? 4.585 27.114 -10.982 1.00 85.81 328 ALA A CA 1
ATOM 2667 C C . ALA A 1 328 ? 4.061 26.112 -9.939 1.00 85.81 328 ALA A C 1
ATOM 2669 O O . ALA A 1 328 ? 4.773 25.187 -9.543 1.00 85.81 328 ALA A O 1
ATOM 2670 N N . PHE A 1 329 ? 2.812 26.300 -9.528 1.00 83.56 329 PHE A N 1
ATOM 2671 C CA . PHE A 1 329 ? 2.029 25.380 -8.712 1.00 83.56 329 PHE A CA 1
ATOM 2672 C C . PHE A 1 329 ? 0.734 25.053 -9.448 1.00 83.56 329 PHE A C 1
ATOM 2674 O O . PHE A 1 329 ? 0.213 25.872 -10.201 1.00 83.56 329 PHE A O 1
ATOM 2681 N N . ILE A 1 330 ? 0.213 23.852 -9.228 1.00 79.56 330 ILE A N 1
ATOM 2682 C CA . ILE A 1 330 ? -1.104 23.454 -9.728 1.00 79.56 330 ILE A CA 1
ATOM 2683 C C . ILE A 1 330 ? -2.224 23.951 -8.802 1.00 79.56 330 ILE A C 1
ATOM 2685 O O . ILE A 1 330 ? -1.956 24.385 -7.677 1.00 79.56 330 ILE A O 1
ATOM 2689 N N . ALA A 1 331 ? -3.477 23.849 -9.250 1.00 79.94 331 ALA A N 1
ATOM 2690 C CA . ALA A 1 331 ? -4.642 24.024 -8.384 1.00 79.94 331 ALA A CA 1
ATOM 2691 C C . ALA A 1 331 ? -4.569 23.090 -7.157 1.00 79.94 331 ALA A C 1
ATOM 2693 O O . ALA A 1 331 ? -4.096 21.960 -7.266 1.00 79.94 331 ALA A O 1
ATOM 2694 N N . GLY A 1 332 ? -5.033 23.555 -5.998 1.00 75.62 332 GLY A N 1
ATOM 2695 C CA . GLY A 1 332 ? -5.027 22.799 -4.744 1.00 75.62 332 GLY A CA 1
ATOM 2696 C C . GLY A 1 332 ? -4.439 23.573 -3.565 1.00 75.62 332 GLY A C 1
ATOM 2697 O O . GLY A 1 332 ? -4.103 24.754 -3.672 1.00 75.62 332 GLY A O 1
ATOM 2698 N N . THR A 1 333 ? -4.344 22.902 -2.418 1.00 82.56 333 THR A N 1
ATOM 2699 C CA . THR A 1 333 ? -3.740 23.446 -1.193 1.00 82.56 333 THR A CA 1
ATOM 2700 C C . THR A 1 333 ? -2.299 22.975 -1.068 1.00 82.56 333 THR A C 1
ATOM 2702 O O . THR A 1 333 ? -2.012 21.794 -1.225 1.00 82.56 333 THR A O 1
ATOM 2705 N N . HIS A 1 334 ? -1.407 23.906 -0.754 1.00 86.25 334 HIS A N 1
ATOM 2706 C CA . HIS A 1 334 ? 0.035 23.715 -0.689 1.00 86.25 334 HIS A CA 1
ATOM 2707 C C . HIS A 1 334 ? 0.566 24.165 0.667 1.00 86.25 334 HIS A C 1
ATOM 2709 O O . HIS A 1 334 ? 0.079 25.136 1.257 1.00 86.25 334 HIS A O 1
ATOM 2715 N N . GLU A 1 335 ? 1.613 23.493 1.137 1.00 90.62 335 GLU A N 1
ATOM 2716 C CA . GLU A 1 335 ? 2.313 23.846 2.367 1.00 90.62 335 GLU A CA 1
ATOM 2717 C C . GLU A 1 335 ? 3.764 24.228 2.083 1.00 90.62 335 GLU A C 1
ATOM 2719 O O . GLU A 1 335 ? 4.466 23.577 1.311 1.00 90.62 335 GLU A O 1
ATOM 2724 N N . GLN A 1 336 ? 4.241 25.272 2.755 1.00 92.69 336 GLN A N 1
ATOM 2725 C CA . GLN A 1 336 ? 5.633 25.685 2.711 1.00 92.69 336 GLN A CA 1
ATOM 2726 C C . GLN A 1 336 ? 6.188 25.780 4.131 1.00 92.69 336 GLN A C 1
ATOM 2728 O O . GLN A 1 336 ? 5.830 26.676 4.901 1.00 92.69 336 GLN A O 1
ATOM 2733 N N . ARG A 1 337 ? 7.106 24.866 4.464 1.00 92.19 337 ARG A N 1
ATOM 2734 C CA . ARG A 1 337 ? 7.873 24.914 5.714 1.00 92.19 337 ARG A CA 1
ATOM 2735 C C . ARG A 1 337 ? 8.887 26.055 5.663 1.00 92.19 337 ARG A C 1
ATOM 2737 O O . AR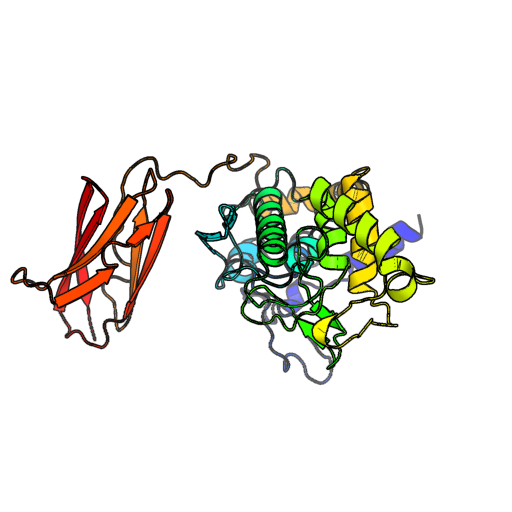G A 1 337 ? 9.559 26.254 4.648 1.00 92.19 337 ARG A O 1
ATOM 2744 N N . ILE A 1 338 ? 8.988 26.787 6.767 1.00 92.25 338 ILE A N 1
ATOM 2745 C CA . ILE A 1 338 ? 9.898 27.911 6.970 1.00 92.25 338 ILE A CA 1
ATOM 2746 C C . ILE A 1 338 ? 10.837 27.577 8.122 1.00 92.25 338 ILE A C 1
ATOM 2748 O O . ILE A 1 338 ? 10.388 27.417 9.255 1.00 92.25 338 ILE A O 1
ATOM 2752 N N . ASP A 1 339 ? 12.136 27.548 7.831 1.00 90.62 339 ASP A N 1
ATOM 2753 C CA . ASP A 1 339 ? 13.188 27.603 8.844 1.00 90.62 339 ASP A CA 1
ATOM 2754 C C . ASP A 1 339 ? 13.543 29.076 9.121 1.00 90.62 339 ASP A C 1
ATOM 2756 O O . ASP A 1 339 ? 13.989 29.824 8.239 1.00 90.62 339 ASP A O 1
ATOM 2760 N N . ALA A 1 340 ? 13.304 29.501 10.359 1.00 88.06 340 ALA A N 1
ATOM 2761 C CA . ALA A 1 340 ? 13.530 30.846 10.861 1.00 88.06 340 ALA A CA 1
ATOM 2762 C C . ALA A 1 340 ? 14.760 30.965 11.771 1.00 88.06 340 ALA A C 1
ATOM 2764 O O . ALA A 1 340 ? 14.946 31.997 12.422 1.00 88.06 340 ALA A O 1
ATOM 2765 N N . ASN A 1 341 ? 15.649 29.970 11.791 1.00 85.69 341 ASN A N 1
ATOM 2766 C CA . ASN A 1 341 ? 16.881 30.005 12.580 1.00 85.69 341 ASN A CA 1
ATOM 2767 C C . ASN A 1 341 ? 17.748 31.230 12.252 1.00 85.69 341 ASN A C 1
ATOM 2769 O O . ASN A 1 341 ? 18.375 31.804 13.144 1.00 85.69 341 ASN A O 1
ATOM 2773 N N . ARG A 1 342 ? 17.696 31.701 11.001 1.00 85.88 342 ARG A N 1
ATOM 2774 C CA . ARG A 1 342 ? 18.379 32.914 10.520 1.00 85.88 342 ARG A CA 1
ATOM 2775 C C . ARG A 1 342 ? 17.693 34.245 10.866 1.00 85.88 342 ARG A C 1
ATOM 2777 O O . ARG A 1 342 ? 18.262 35.294 10.590 1.00 85.88 342 ARG A O 1
ATOM 2784 N N . PHE A 1 343 ? 16.488 34.229 11.432 1.00 90.56 343 PHE A N 1
ATOM 2785 C CA . PHE A 1 343 ? 15.742 35.434 11.811 1.00 90.56 343 PHE A CA 1
ATOM 2786 C C . PHE A 1 343 ? 15.883 35.721 13.316 1.00 90.56 343 PHE A C 1
ATOM 2788 O O . PHE A 1 343 ? 16.111 34.816 14.120 1.00 90.56 343 PHE A O 1
ATOM 2795 N N . THR A 1 344 ? 15.773 36.983 13.727 1.00 92.81 344 THR A N 1
ATOM 2796 C CA . THR A 1 344 ? 15.730 37.377 15.149 1.00 92.81 344 THR A CA 1
ATOM 2797 C C . THR A 1 344 ? 14.296 37.323 15.679 1.00 92.81 344 THR A C 1
ATOM 2799 O O . THR A 1 344 ? 13.356 37.472 14.898 1.00 92.81 344 THR A O 1
ATOM 2802 N N . SER A 1 345 ? 14.098 37.122 16.988 1.00 94.69 345 SER A N 1
ATOM 2803 C CA . SER A 1 345 ? 12.759 37.174 17.601 1.00 94.69 345 SER A CA 1
ATOM 2804 C C . SER A 1 345 ? 12.062 38.493 17.273 1.00 94.69 345 SER A C 1
ATOM 2806 O O . SER A 1 345 ? 12.671 39.560 17.364 1.00 94.69 345 SER A O 1
ATOM 2808 N N . GLY A 1 346 ? 10.790 38.430 16.889 1.00 94.81 346 GLY A N 1
ATOM 2809 C CA . GLY A 1 346 ? 10.054 39.611 16.459 1.00 94.81 346 GLY A CA 1
ATOM 2810 C C . GLY A 1 346 ? 8.868 39.313 15.551 1.00 94.81 346 GLY A C 1
ATOM 2811 O O . GLY A 1 346 ? 8.527 38.164 15.264 1.00 94.81 346 GLY A O 1
ATOM 2812 N N . VAL A 1 347 ? 8.221 40.392 15.113 1.00 96.62 347 VAL A N 1
ATOM 2813 C CA . VAL A 1 347 ? 7.080 40.348 14.196 1.00 96.62 347 VAL A CA 1
ATOM 2814 C C . VAL A 1 347 ? 7.578 40.400 12.756 1.00 96.62 347 VAL A C 1
ATOM 2816 O O . VAL A 1 347 ? 8.357 41.280 12.395 1.00 96.62 347 VAL A O 1
ATOM 2819 N N . TYR A 1 348 ? 7.060 39.499 11.929 1.00 97.12 348 TYR A N 1
ATOM 2820 C CA . TYR A 1 348 ? 7.309 39.452 10.492 1.00 97.12 348 TYR A CA 1
ATOM 2821 C C . TYR A 1 348 ? 5.993 39.385 9.726 1.00 97.12 348 TYR A C 1
ATOM 2823 O O . TYR A 1 348 ? 4.947 39.022 10.271 1.00 97.12 348 TYR A O 1
ATOM 2831 N N . PHE A 1 349 ? 6.055 39.691 8.437 1.00 97.50 349 PHE A N 1
ATOM 2832 C CA . PHE A 1 349 ? 4.934 39.549 7.520 1.00 97.50 349 PHE A CA 1
ATOM 2833 C C . PHE A 1 349 ? 5.339 38.650 6.365 1.00 97.50 349 PHE A C 1
ATOM 2835 O O . PHE A 1 349 ? 6.399 38.851 5.785 1.00 97.50 349 PHE A O 1
ATOM 2842 N N . TYR A 1 350 ? 4.510 37.677 6.014 1.00 97.19 350 TYR A N 1
ATOM 2843 C CA . TYR A 1 350 ? 4.687 36.898 4.794 1.00 97.19 350 TYR A CA 1
ATOM 2844 C C . TYR A 1 350 ? 3.611 37.277 3.792 1.00 97.19 350 TYR A C 1
ATOM 2846 O O . TYR A 1 350 ? 2.453 37.504 4.159 1.00 97.19 350 TYR A O 1
ATOM 2854 N N . ARG A 1 351 ? 4.012 37.368 2.528 1.00 97.69 351 ARG A N 1
ATOM 2855 C CA . ARG A 1 351 ? 3.146 37.753 1.420 1.00 97.69 351 ARG A CA 1
ATOM 2856 C C . ARG A 1 351 ? 3.262 36.742 0.301 1.00 97.69 351 ARG A C 1
ATOM 2858 O O . ARG A 1 351 ? 4.372 36.443 -0.136 1.00 97.69 351 ARG A O 1
ATOM 2865 N N . ILE A 1 352 ? 2.110 36.270 -0.156 1.00 97.38 352 ILE A N 1
ATOM 2866 C CA . ILE A 1 352 ? 1.989 35.451 -1.355 1.00 97.38 352 ILE A CA 1
ATOM 2867 C C . ILE A 1 352 ? 1.480 36.307 -2.513 1.00 97.38 352 ILE A C 1
ATOM 2869 O O . ILE A 1 352 ? 0.601 37.150 -2.314 1.00 97.38 352 ILE A O 1
ATOM 2873 N N . THR A 1 353 ? 2.022 36.059 -3.699 1.00 97.00 353 THR A N 1
ATOM 2874 C CA . THR A 1 353 ? 1.511 36.545 -4.981 1.00 97.00 353 THR A CA 1
ATOM 2875 C C . THR A 1 353 ? 1.321 35.338 -5.900 1.00 97.00 353 THR A C 1
ATOM 2877 O O . THR A 1 353 ? 2.265 34.565 -6.062 1.00 97.00 353 THR A O 1
ATOM 2880 N N . ALA A 1 354 ? 0.127 35.174 -6.469 1.00 93.31 354 ALA A N 1
ATOM 2881 C CA . ALA A 1 354 ? -0.225 34.120 -7.421 1.00 93.31 354 ALA A CA 1
ATOM 2882 C C . ALA A 1 354 ? -1.168 34.707 -8.485 1.00 93.31 354 ALA A C 1
ATOM 2884 O O . ALA A 1 354 ? -2.323 35.004 -8.181 1.00 93.31 354 ALA A O 1
ATOM 2885 N N . GLY A 1 355 ? -0.662 34.957 -9.696 1.00 87.94 355 GLY A N 1
ATOM 2886 C CA . GLY A 1 355 ? -1.385 35.754 -10.695 1.00 87.94 355 GLY A CA 1
ATOM 2887 C C . GLY A 1 355 ? -1.743 37.145 -10.147 1.00 87.94 355 GLY A C 1
ATOM 2888 O O . GLY A 1 355 ? -0.878 37.844 -9.614 1.00 87.94 355 GLY A O 1
ATOM 2889 N N . ASP A 1 356 ? -3.026 37.511 -10.213 1.00 89.25 356 ASP A N 1
ATOM 2890 C CA . ASP A 1 356 ? -3.560 38.766 -9.653 1.00 89.25 356 ASP A CA 1
ATOM 2891 C C . ASP A 1 356 ? -3.844 38.694 -8.141 1.00 89.25 356 ASP A C 1
ATOM 2893 O O . ASP A 1 356 ? -4.106 39.713 -7.493 1.00 89.25 356 ASP A O 1
ATOM 2897 N N . PHE A 1 357 ? -3.812 37.498 -7.543 1.00 92.12 357 PHE A N 1
ATOM 2898 C CA . PHE A 1 357 ? -4.058 37.338 -6.117 1.00 92.12 357 PHE A CA 1
ATOM 2899 C C . PHE A 1 357 ? -2.824 37.718 -5.303 1.00 92.12 357 PHE A C 1
ATOM 2901 O O . PHE A 1 357 ? -1.742 37.150 -5.466 1.00 92.12 357 PHE A O 1
ATOM 2908 N N . GLN A 1 358 ? -3.011 38.626 -4.347 1.00 96.00 358 GLN A N 1
ATOM 2909 C CA . GLN A 1 358 ? -2.000 38.974 -3.360 1.00 96.00 358 GLN A CA 1
ATOM 2910 C C . GLN A 1 358 ? -2.601 38.997 -1.957 1.00 96.00 358 GLN A C 1
ATOM 2912 O O . GLN A 1 358 ? -3.634 39.622 -1.712 1.00 96.00 358 GLN A O 1
ATOM 2917 N N . LYS A 1 359 ? -1.932 38.343 -1.004 1.00 96.38 359 LYS A N 1
ATOM 2918 C CA . LYS A 1 359 ? -2.353 38.351 0.402 1.00 96.38 359 LYS A CA 1
ATOM 2919 C C . LYS A 1 359 ? -1.155 38.365 1.335 1.00 96.38 359 LYS A C 1
ATOM 2921 O O . LYS A 1 359 ? -0.166 37.677 1.099 1.00 96.38 359 LYS A O 1
ATOM 2926 N N . THR A 1 360 ? -1.276 39.131 2.415 1.00 97.44 360 THR A N 1
ATOM 2927 C CA . THR A 1 360 ? -0.246 39.276 3.449 1.00 97.44 360 THR A CA 1
ATOM 2928 C C . THR A 1 360 ? -0.805 38.844 4.795 1.00 97.44 360 THR A C 1
ATOM 2930 O O . THR A 1 360 ? -1.946 39.167 5.131 1.00 97.44 360 THR A O 1
ATOM 2933 N N . ARG A 1 361 ? 0.005 38.154 5.596 1.00 97.12 361 ARG A N 1
ATOM 2934 C CA . ARG A 1 361 ? -0.312 37.838 6.991 1.00 97.12 361 ARG A CA 1
ATOM 2935 C C . ARG A 1 361 ? 0.881 38.070 7.905 1.00 97.12 361 ARG A C 1
ATOM 2937 O O . ARG A 1 361 ? 2.029 38.088 7.476 1.00 97.12 361 ARG A O 1
ATOM 2944 N N . LYS A 1 362 ? 0.574 38.270 9.185 1.00 96.88 362 LYS A N 1
ATOM 2945 C CA . LYS A 1 362 ? 1.539 38.516 10.260 1.00 96.88 362 LYS A CA 1
ATOM 2946 C C . LYS A 1 362 ? 1.946 37.197 10.911 1.00 96.88 362 LYS A C 1
ATOM 2948 O O . LYS A 1 362 ? 1.072 36.386 11.191 1.00 96.88 362 LYS A O 1
ATOM 2953 N N . MET A 1 363 ? 3.218 37.031 11.246 1.00 95.69 363 MET A N 1
ATOM 2954 C CA . MET A 1 363 ? 3.732 35.943 12.084 1.00 95.69 363 MET A CA 1
ATOM 2955 C C . MET A 1 363 ? 4.628 36.491 13.197 1.00 95.69 363 MET A C 1
ATOM 2957 O O . MET A 1 363 ? 5.214 37.566 13.057 1.00 95.69 363 MET A O 1
ATOM 2961 N N . LEU A 1 364 ? 4.711 35.770 14.312 1.00 95.62 364 LEU A N 1
ATOM 2962 C CA . LEU A 1 364 ? 5.481 36.141 15.495 1.00 95.62 364 LEU A CA 1
ATOM 2963 C C . LEU A 1 364 ? 6.479 35.029 15.830 1.00 95.62 364 LEU A C 1
ATOM 2965 O O . LEU A 1 364 ? 6.084 33.933 16.218 1.00 95.62 364 LEU A O 1
ATOM 2969 N N . LEU A 1 365 ? 7.767 35.332 15.684 1.00 94.81 365 LEU A N 1
ATOM 2970 C CA . LEU A 1 365 ? 8.865 34.445 16.057 1.00 94.81 365 LEU A CA 1
ATOM 2971 C C . LEU A 1 365 ? 9.297 34.742 17.496 1.00 94.81 365 LEU A C 1
ATOM 2973 O O . LEU A 1 365 ? 9.640 35.884 17.814 1.00 94.81 365 LEU A O 1
ATOM 2977 N N . ILE A 1 366 ? 9.316 33.713 18.338 1.00 91.69 366 ILE A N 1
ATOM 2978 C CA . ILE A 1 366 ? 9.820 33.746 19.712 1.00 91.69 366 ILE A CA 1
ATOM 2979 C C . ILE A 1 366 ? 10.900 32.670 19.822 1.00 91.69 366 ILE A C 1
ATOM 2981 O O . ILE A 1 366 ? 10.589 31.485 19.731 1.00 91.69 366 ILE A O 1
ATOM 2985 N N . LYS A 1 367 ? 12.156 33.091 19.974 1.00 83.12 367 LYS A N 1
ATOM 2986 C CA . LYS A 1 367 ? 13.276 32.204 20.308 1.00 83.12 367 LYS A CA 1
ATOM 2987 C C . LYS A 1 367 ? 13.417 32.013 21.806 1.00 83.12 367 LYS A C 1
ATOM 2989 O O . LYS A 1 367 ? 13.248 33.028 22.524 1.00 83.12 367 LYS A O 1
#

Foldseek 3Di:
DVVVVVVLVVLLPDQQCVQLVDVPRLFGAPDADPVCGCVVVHTAEDDFQCLLSQLSQCLRPHRHHALSSCVCGHVVPQFADQDAAPNFGAQGADVLHWALCSLFNSCLQAPLALKDDPGASSLSNSLSSLVSQLVLQQVVPPPFPQRHLQQTGFAWFQDPVGTDGGGRPPHHPQKGFLLRLLLCCLRCVVSSVSNLCCCCPVVVVQQADDLGGAGIAGVVVPDGHPDDDCSSSVSNVSSVCCNVPVVSHVVNCPDPSNVVSSVSNVIGSDHPPPDAVQVCDWDWDDWPPFQDEFKIKTKIFDNAKWFKWKFKADPVRDTPDTQHDRHIDGGGMDMGMDGCPVPDFAKMKMWMDTPPDIDIDIGGYDD

Radius of gyration: 23.54 Å; chains: 1; bounding box: 43×75×52 Å

Secondary structure (DSSP, 8-state):
-HHHHHHHHHHHT--TGGGGSSTT-SS-BS--BTTTBTTT--B--SSSTTHHHHHHHHH-SSSPPPTHHHHHTGGGSS-EEEEEETTEEEEESSTT---GGGGTSGGGTS--TT-B-SS-BHHHHHHHHHHHHHHHHHH-TT--TT-SSSS----EEEETTEEEE-BTTTB-SSEE-HHHHHHTTTTSHHHHHHHHHHHHHTSHHHHEETTEE-S-EETTTTEE-----HHHHHHHHHHHHHHHH-HHHHHHHTSTTHHHHHHHHT-BSSPP-SS----SS-EEPPPBSSSBSSEEEEEEEESS-EEEEEEEE-TTS-EEEEEEEEEEE-SEEEEEEEE-TTSPSEEEEEEEEETTEEEEEEEEE--